Protein 3IFU (pdb70)

Solvent-accessible surface area: 9375 Å² total; per-residue (Å²): 192,122,20,133,42,78,45,41,1,86,2,6,14,17,122,68,73,21,64,0,8,119,54,69,39,18,14,57,122,16,76,130,131,65,39,14,102,89,4,1,30,4,0,29,27,20,92,20,129,136,110,52,183,63,87,8,94,159,48,181,86,74,114,48,12,52,13,6,36,2,0,3,3,2,0,0,50,3,1,0,71,10,5,23,35,131,172,63,23,123,118,20,1,72,154,0,1,38,38,0,10,143,42,14,56,1,20,29,88,10,14,144,78,6,76,6,74,129,92,31,1,60,16,11,42,57,111,33,142,23,92,64,58,1,1,8,0,16,76,108,25,0,20,13,87,85,27,99,49,19,67,25,0,3,1,64,62,127,31,119,44,195,69,56,85,115,126,70,25,17,3,135,41,0,97

Radius of gyration: 15.62 Å; Cα contacts (8 Å, |Δi|>4): 341; chains: 1; bounding box: 35×40×42 Å

Structure (mmCIF, N/CA/C/O backbone):
data_3IFU
#
_entry.id   3IFU
#
_cell.length_a   51.000
_cell.length_b   51.000
_cell.length_c   154.600
_cell.angle_alpha   90.00
_cell.angle_beta   90.00
_cell.angle_gamma   90.00
#
_symmetry.space_group_name_H-M   'P 43 21 2'
#
loop_
_entity.id
_entity.type
_entity.pdbx_description
1 polymer 'Non-structural protein'
2 non-polymer 'ZINC ION'
3 water water
#
loop_
_atom_site.group_PDB
_atom_site.id
_atom_site.type_symbol
_atom_site.label_atom_id
_atom_site.label_alt_id
_atom_site.label_comp_id
_atom_site.label_asym_id
_atom_site.label_entity_id
_atom_site.label_seq_id
_atom_site.pdbx_PDB_ins_code
_atom_site.Cartn_x
_atom_site.Cartn_y
_atom_site.Cartn_z
_atom_site.occupancy
_atom_site.B_iso_or_equiv
_atom_site.auth_seq_id
_atom_site.auth_comp_id
_atom_site.auth_asym_id
_atom_site.auth_atom_id
_atom_site.pdbx_PDB_model_num
ATOM 1 N N . ASP A 1 6 ? -13.333 13.888 9.150 1.00 74.41 6 ASP A N 1
ATOM 2 C CA . ASP A 1 6 ? -14.205 12.743 9.544 1.00 75.37 6 ASP A CA 1
ATOM 3 C C . ASP A 1 6 ? -13.334 11.599 10.061 1.00 74.66 6 ASP A C 1
ATOM 4 O O . ASP A 1 6 ? -12.677 10.891 9.293 1.00 73.98 6 ASP A O 1
ATOM 9 N N . ARG A 1 7 ? -13.347 11.440 11.380 1.00 74.21 7 ARG A N 1
ATOM 10 C CA . ARG A 1 7 ? -12.550 10.439 12.082 1.00 72.74 7 ARG A CA 1
ATOM 11 C C . ARG A 1 7 ? -13.441 9.465 12.852 1.00 70.30 7 ARG A C 1
ATOM 12 O O . ARG A 1 7 ? -14.662 9.497 12.727 1.00 70.13 7 ARG A O 1
ATOM 20 N N . CYS A 1 8 ? -12.819 8.604 13.650 1.00 66.96 8 CYS A N 1
ATOM 21 C CA . CYS A 1 8 ? -13.549 7.637 14.459 1.00 64.63 8 CYS A CA 1
ATOM 22 C C . CYS A 1 8 ? -14.112 8.322 15.699 1.00 64.49 8 CYS A C 1
ATOM 23 O O . CYS A 1 8 ? -13.425 9.121 16.336 1.00 65.00 8 CYS A O 1
ATOM 26 N N . THR A 1 9 ? -15.352 7.996 16.047 1.00 63.89 9 THR A N 1
ATOM 27 C CA . THR A 1 9 ? -15.994 8.594 17.210 1.00 63.38 9 THR A CA 1
ATOM 28 C C . THR A 1 9 ? -16.586 7.540 18.131 1.00 62.98 9 THR A C 1
ATOM 29 O O . THR A 1 9 ? -17.679 7.721 18.663 1.00 63.22 9 THR A O 1
ATOM 33 N N . CYS A 1 10 ? -15.872 6.435 18.303 1.00 61.62 10 CYS A N 1
ATOM 34 C CA . CYS A 1 10 ? -16.324 5.363 19.180 1.00 60.78 10 CYS A CA 1
ATOM 35 C C . CYS A 1 10 ? -15.739 5.606 20.566 1.00 61.09 10 CYS A C 1
ATOM 36 O O . CYS A 1 10 ? -14.890 6.480 20.740 1.00 59.68 10 CYS A O 1
ATOM 39 N N . THR A 1 11 ? -16.200 4.849 21.556 1.00 61.78 11 THR A N 1
ATOM 40 C CA . THR A 1 11 ? -15.659 4.990 22.903 1.00 63.87 11 THR A CA 1
ATOM 41 C C . THR A 1 11 ? -14.167 4.640 22.781 1.00 64.16 11 THR A C 1
ATOM 42 O O . THR A 1 11 ? -13.803 3.687 22.096 1.00 65.83 11 THR A O 1
ATOM 46 N N . PRO A 1 12 ? -13.285 5.403 23.448 1.00 63.75 12 PRO A N 1
ATOM 47 C CA . PRO A 1 12 ? -11.845 5.135 23.364 1.00 62.32 12 PRO A CA 1
ATOM 48 C C . PRO A 1 12 ? -11.382 3.734 23.749 1.00 62.07 12 PRO A C 1
ATOM 49 O O . PRO A 1 12 ? -10.197 3.422 23.610 1.00 62.62 12 PRO A O 1
ATOM 53 N N . ASN A 1 13 ? -12.294 2.890 24.228 1.00 60.18 13 ASN A N 1
ATOM 54 C CA . ASN A 1 13 ? -11.903 1.535 24.603 1.00 59.27 13 ASN A CA 1
ATOM 55 C C . ASN A 1 13 ? -12.091 0.558 23.437 1.00 58.61 13 ASN A C 1
ATOM 56 O O . ASN A 1 13 ? -11.920 -0.655 23.591 1.00 58.28 13 ASN A O 1
ATOM 61 N N . ALA A 1 14 ? -12.444 1.100 22.273 1.00 55.85 14 ALA A N 1
ATOM 62 C CA . ALA A 1 14 ? -12.621 0.300 21.068 1.00 53.96 14 ALA A CA 1
ATOM 63 C C . ALA A 1 14 ? -11.220 0.015 20.523 1.00 54.43 14 ALA A C 1
ATOM 64 O O . ALA A 1 14 ? -10.469 0.946 20.224 1.00 54.01 14 ALA A O 1
ATOM 66 N N . ARG A 1 15 ? -10.870 -1.263 20.393 1.00 53.11 15 ARG A N 1
ATOM 67 C CA . ARG A 1 15 ? -9.543 -1.640 19.903 1.00 52.68 15 ARG A CA 1
ATOM 68 C C . ARG A 1 15 ? -9.101 -1.014 18.576 1.00 51.85 15 ARG A C 1
ATOM 69 O O . ARG A 1 15 ? -9.910 -0.601 17.736 1.00 49.51 15 ARG A O 1
ATOM 77 N N . VAL A 1 16 ? -7.787 -0.976 18.401 1.00 49.35 16 VAL A N 1
ATOM 78 C CA . VAL A 1 16 ? -7.170 -0.377 17.237 1.00 47.50 16 VAL A CA 1
ATOM 79 C C . VAL A 1 16 ? -6.252 -1.324 16.460 1.00 46.62 16 VAL A C 1
ATOM 80 O O . VAL A 1 16 ? -5.733 -2.295 17.010 1.00 47.02 16 VAL A O 1
ATOM 84 N N . PHE A 1 17 ? -6.068 -1.037 15.175 1.00 45.89 17 PHE A N 1
ATOM 85 C CA . PHE A 1 17 ? -5.172 -1.818 14.325 1.00 45.62 17 PHE A CA 1
ATOM 86 C C . PHE A 1 17 ? -4.409 -0.838 13.445 1.00 46.38 17 PHE A C 1
ATOM 87 O O . PHE A 1 17 ? -4.814 0.310 13.305 1.00 47.73 17 PHE A O 1
ATOM 95 N N . VAL A 1 18 ? -3.292 -1.274 12.878 1.00 47.26 18 VAL A N 1
ATOM 96 C CA . VAL A 1 18 ? -2.492 -0.402 12.028 1.00 47.43 18 VAL A CA 1
ATOM 97 C C . VAL A 1 18 ? -2.367 -0.942 10.602 1.00 48.96 18 VAL A C 1
ATOM 98 O O . VAL A 1 18 ? -1.970 -2.090 10.392 1.00 51.56 18 VAL A O 1
ATOM 102 N N . ALA A 1 19 ? -2.736 -0.108 9.630 1.00 49.77 19 ALA A N 1
ATOM 103 C CA . ALA A 1 19 ? -2.669 -0.450 8.205 1.00 50.07 19 ALA A CA 1
ATOM 104 C C . ALA A 1 19 ? -1.822 0.644 7.569 1.00 51.92 19 ALA A C 1
ATOM 105 O O . ALA A 1 19 ? -2.105 1.835 7.726 1.00 50.99 19 ALA A O 1
ATOM 107 N N . GLU A 1 20 ? -0.782 0.235 6.850 1.00 54.16 20 GLU A N 1
ATOM 108 C CA . GLU A 1 20 ? 0.149 1.181 6.257 1.00 55.18 20 GLU A CA 1
ATOM 109 C C . GLU A 1 20 ? 0.506 2.184 7.359 1.00 54.73 20 GLU A C 1
ATOM 110 O O . GLU A 1 20 ? 0.946 1.782 8.435 1.00 54.95 20 GLU A O 1
ATOM 116 N N . GLY A 1 21 ? 0.319 3.472 7.133 1.00 53.19 21 GLY A N 1
ATOM 117 C CA . GLY A 1 21 ? 0.664 4.408 8.190 1.00 54.38 21 GLY A CA 1
ATOM 118 C C . GLY A 1 21 ? -0.388 4.549 9.281 1.00 54.05 21 GLY A C 1
ATOM 119 O O . GLY A 1 21 ? -0.074 4.478 10.468 1.00 53.80 21 GLY A O 1
ATOM 120 N N . GLN A 1 22 ? -1.637 4.733 8.850 1.00 54.71 22 GLN A N 1
ATOM 121 C CA . GLN A 1 22 ? -2.804 4.928 9.710 1.00 54.20 22 GLN A CA 1
ATOM 122 C C . GLN A 1 22 ? -3.166 3.932 10.802 1.00 53.06 22 GLN A C 1
ATOM 123 O O . GLN A 1 22 ? -3.036 2.718 10.662 1.00 52.23 22 GLN A O 1
ATOM 129 N N . VAL A 1 23 ? -3.669 4.506 11.885 1.00 51.11 23 VAL A N 1
ATOM 130 C CA . VAL A 1 23 ? -4.154 3.783 13.038 1.00 48.38 23 VAL A CA 1
ATOM 131 C C . VAL A 1 23 ? -5.654 3.808 12.758 1.00 47.65 23 VAL A C 1
ATOM 132 O O . VAL A 1 23 ? -6.226 4.873 12.521 1.00 47.44 23 VAL A O 1
ATOM 136 N N . TYR A 1 24 ? -6.285 2.641 12.735 1.00 47.57 24 TYR A N 1
ATOM 137 C CA . TYR A 1 24 ? -7.720 2.566 12.464 1.00 46.13 24 TYR A CA 1
ATOM 138 C C . TYR A 1 24 ? -8.452 1.916 13.623 1.00 45.47 24 TYR A C 1
ATOM 139 O O . TYR A 1 24 ? -7.864 1.170 14.398 1.00 45.70 24 TYR A O 1
ATOM 148 N N . CYS A 1 25 ? -9.745 2.195 13.722 1.00 45.70 25 CYS A N 1
ATOM 149 C CA . CYS A 1 25 ? -10.571 1.628 14.769 1.00 46.12 25 CYS A CA 1
ATOM 150 C C . CYS A 1 25 ? -11.087 0.265 14.332 1.00 47.66 25 CYS A C 1
ATOM 151 O O . CYS A 1 25 ? -11.531 0.091 13.199 1.00 48.42 25 CYS A O 1
ATOM 154 N N . THR A 1 26 ? -11.024 -0.700 15.240 1.00 48.44 26 THR A N 1
ATOM 155 C CA . THR A 1 26 ? -11.485 -2.052 14.972 1.00 49.96 26 THR A CA 1
ATOM 156 C C . THR A 1 26 ? -13.001 -2.118 14.781 1.00 51.34 26 THR A C 1
ATOM 157 O O . THR A 1 26 ? -13.512 -2.978 14.068 1.00 52.41 26 THR A O 1
ATOM 161 N N . ARG A 1 27 ? -13.715 -1.192 15.410 1.00 53.59 27 ARG A N 1
ATOM 162 C CA . ARG A 1 27 ? -15.175 -1.149 15.339 1.00 53.97 27 ARG A CA 1
ATOM 163 C C . ARG A 1 27 ? -15.814 -0.554 14.084 1.00 53.00 27 ARG A C 1
ATOM 164 O O . ARG A 1 27 ? -16.675 -1.187 13.474 1.00 51.95 27 ARG A O 1
ATOM 172 N N . CYS A 1 28 ? -15.411 0.662 13.715 1.00 52.41 28 CYS A N 1
ATOM 173 C CA . CYS A 1 28 ? -15.987 1.354 12.559 1.00 51.08 28 CYS A CA 1
ATOM 174 C C . CYS A 1 28 ? -15.073 1.478 11.345 1.00 50.61 28 CYS A C 1
ATOM 175 O O . CYS A 1 28 ? -15.480 2.034 10.325 1.00 49.16 28 CYS A O 1
ATOM 178 N N . LEU A 1 29 ? -13.841 0.986 11.462 1.00 48.65 29 LEU A N 1
ATOM 179 C CA . LEU A 1 29 ? -12.882 1.026 10.359 1.00 46.99 29 LEU A CA 1
ATOM 180 C C . LEU A 1 29 ? -12.519 2.442 9.904 1.00 48.07 29 LEU A C 1
ATOM 181 O O . LEU A 1 29 ? -12.046 2.641 8.784 1.00 48.23 29 LEU A O 1
ATOM 186 N N . SER A 1 30 ? -12.740 3.426 10.771 1.00 49.04 30 SER A N 1
ATOM 187 C CA . SER A 1 30 ? -12.412 4.807 10.444 1.00 50.07 30 SER A CA 1
ATOM 188 C C . SER A 1 30 ? -11.105 5.171 11.123 1.00 51.12 30 SER A C 1
ATOM 189 O O . SER A 1 30 ? -10.782 4.623 12.179 1.00 51.53 30 SER A O 1
ATOM 192 N N . ALA A 1 31 ? -10.355 6.089 10.518 1.00 51.31 31 ALA A N 1
ATOM 193 C CA . ALA A 1 31 ? -9.077 6.532 11.075 1.00 51.76 31 ALA A CA 1
ATOM 194 C C . ALA A 1 31 ? -9.232 6.993 12.522 1.00 52.33 31 ALA A C 1
ATOM 195 O O . ALA A 1 31 ? -10.216 7.637 12.873 1.00 52.14 31 ALA A O 1
ATOM 197 N N . ARG A 1 32 ? -8.255 6.663 13.357 1.00 53.30 32 ARG A N 1
ATOM 198 C CA . ARG A 1 32 ? -8.290 7.044 14.764 1.00 55.03 32 ARG A CA 1
ATOM 199 C C . ARG A 1 32 ? -7.351 8.188 15.111 1.00 55.73 32 ARG A C 1
ATOM 200 O O . ARG A 1 32 ? -6.152 8.128 14.841 1.00 54.02 32 ARG A O 1
ATOM 208 N N . SER A 1 33 ? -7.905 9.228 15.722 1.00 57.96 33 SER A N 1
ATOM 209 C CA . SER A 1 33 ? -7.116 10.382 16.128 1.00 60.91 33 SER A CA 1
ATOM 210 C C . SER A 1 33 ? -6.356 10.091 17.415 1.00 62.29 33 SER A C 1
ATOM 211 O O . SER A 1 33 ? -6.544 9.052 18.045 1.00 62.20 33 SER A O 1
ATOM 214 N N . LEU A 1 34 ? -5.486 11.018 17.795 1.00 64.86 34 LEU A N 1
ATOM 215 C CA . LEU A 1 34 ? -4.712 10.876 19.015 1.00 66.61 34 LEU A CA 1
ATOM 216 C C . LEU A 1 34 ? -5.633 11.061 20.202 1.00 68.03 34 LEU A C 1
ATOM 217 O O . LEU A 1 34 ? -6.529 11.902 20.176 1.00 68.06 34 LEU A O 1
ATOM 222 N N . LEU A 1 35 ? -5.412 10.268 21.240 1.00 70.86 35 LEU A N 1
ATOM 223 C CA . LEU A 1 35 ? -6.215 10.361 22.446 1.00 73.71 35 LEU A CA 1
ATOM 224 C C . LEU A 1 35 ? -5.801 11.631 23.207 1.00 76.23 35 LEU A C 1
ATOM 225 O O . LEU A 1 35 ? -4.618 11.979 23.246 1.00 76.33 35 LEU A O 1
ATOM 230 N N . PRO A 1 36 ? -6.776 12.341 23.809 1.00 78.03 36 PRO A N 1
ATOM 231 C CA . PRO A 1 36 ? -6.623 13.582 24.582 1.00 79.58 36 PRO A CA 1
ATOM 232 C C . PRO A 1 36 ? -5.504 13.697 25.626 1.00 81.49 36 PRO A C 1
ATOM 233 O O . PRO A 1 36 ? -5.403 14.725 26.295 1.00 82.40 36 PRO A O 1
ATOM 237 N N . LEU A 1 37 ? -4.667 12.670 25.771 1.00 83.19 37 LEU A N 1
ATOM 238 C CA . LEU A 1 37 ? -3.577 12.701 26.755 1.00 84.42 37 LEU A CA 1
ATOM 239 C C . LEU A 1 37 ? -4.129 12.582 28.174 1.00 84.90 37 LEU A C 1
ATOM 240 O O . LEU A 1 37 ? -3.430 12.152 29.092 1.00 84.45 37 LEU A O 1
ATOM 245 N N . ASN A 1 38 ? -5.387 12.975 28.342 1.00 85.29 38 ASN A N 1
ATOM 246 C CA . ASN A 1 38 ? -6.057 12.897 29.631 1.00 85.90 38 ASN A CA 1
ATOM 247 C C . ASN A 1 38 ? -6.603 11.488 29.737 1.00 85.27 38 ASN A C 1
ATOM 248 O O . ASN A 1 38 ? -6.800 10.952 30.829 1.00 85.61 38 ASN A O 1
ATOM 253 N N . LEU A 1 39 ? -6.848 10.900 28.572 1.00 83.99 39 LEU A N 1
ATOM 254 C CA . LEU A 1 39 ? -7.368 9.548 28.471 1.00 81.63 39 LEU A CA 1
ATOM 255 C C . LEU A 1 39 ? -6.217 8.593 28.167 1.00 80.32 39 LEU A C 1
ATOM 256 O O . LEU A 1 39 ? -6.267 7.415 28.521 1.00 80.59 39 LEU A O 1
ATOM 261 N N . GLN A 1 40 ? -5.180 9.114 27.516 1.00 78.33 40 GLN A N 1
ATOM 262 C CA . GLN A 1 40 ? -4.011 8.319 27.166 1.00 76.26 40 GLN A CA 1
ATOM 263 C C . GLN A 1 40 ? -3.595 7.428 28.326 1.00 75.49 40 GLN A C 1
ATOM 264 O O . GLN A 1 40 ? -3.662 7.833 29.485 1.00 75.99 40 GLN A O 1
ATOM 270 N N . VAL A 1 41 ? -3.175 6.209 28.000 1.00 74.80 41 VAL A N 1
ATOM 271 C CA . VAL A 1 41 ? -2.741 5.234 28.994 1.00 73.79 41 VAL A CA 1
ATOM 272 C C . VAL A 1 41 ? -1.235 5.031 28.853 1.00 74.28 41 VAL A C 1
ATOM 273 O O . VAL A 1 41 ? -0.778 4.138 28.142 1.00 75.37 41 VAL A O 1
ATOM 277 N N . PRO A 1 42 ? -0.444 5.867 29.541 1.00 74.81 42 PRO A N 1
ATOM 278 C CA . PRO A 1 42 ? 1.021 5.821 29.517 1.00 74.37 42 PRO A CA 1
ATOM 279 C C . PRO A 1 42 ? 1.629 4.427 29.548 1.00 74.55 42 PRO A C 1
ATOM 280 O O . PRO A 1 42 ? 2.657 4.182 28.917 1.00 74.65 42 PRO A O 1
ATOM 284 N N . GLU A 1 43 ? 0.993 3.513 30.272 1.00 74.49 43 GLU A N 1
ATOM 285 C CA . GLU A 1 43 ? 1.508 2.153 30.391 1.00 75.34 43 GLU A CA 1
ATOM 286 C C . GLU A 1 43 ? 1.428 1.348 29.092 1.00 75.00 43 GLU A C 1
ATOM 287 O O . GLU A 1 43 ? 1.992 0.254 29.003 1.00 74.64 43 GLU A O 1
ATOM 293 N N . LEU A 1 44 ? 0.736 1.885 28.087 1.00 73.80 44 LEU A N 1
ATOM 294 C CA . LEU A 1 44 ? 0.586 1.194 26.804 1.00 71.84 44 LEU A CA 1
ATOM 295 C C . LEU A 1 44 ? 1.329 1.844 25.636 1.00 71.06 44 LEU A C 1
ATOM 296 O O . LEU A 1 44 ? 0.803 1.897 24.526 1.00 71.09 44 LEU A O 1
ATOM 301 N N . GLY A 1 45 ? 2.544 2.327 25.889 1.00 70.02 45 GLY A N 1
ATOM 302 C CA . GLY A 1 45 ? 3.348 2.961 24.853 1.00 67.99 45 GLY A CA 1
ATOM 303 C C . GLY A 1 45 ? 2.586 3.680 23.754 1.00 66.50 45 GLY A C 1
ATOM 304 O O . GLY A 1 45 ? 1.722 4.522 24.020 1.00 67.75 45 GLY A O 1
ATOM 305 N N . VAL A 1 46 ? 2.917 3.346 22.510 1.00 65.25 46 VAL A N 1
ATOM 306 C CA . VAL A 1 46 ? 2.275 3.941 21.337 1.00 63.06 46 VAL A CA 1
ATOM 307 C C . VAL A 1 46 ? 0.776 3.646 21.284 1.00 61.65 46 VAL A C 1
ATOM 308 O O . VAL A 1 46 ? -0.020 4.500 20.885 1.00 61.05 46 VAL A O 1
ATOM 312 N N . LEU A 1 47 ? 0.399 2.431 21.679 1.00 59.60 47 LEU A N 1
ATOM 313 C CA . LEU A 1 47 ? -1.002 2.016 21.684 1.00 58.13 47 LEU A CA 1
ATOM 314 C C . LEU A 1 47 ? -1.844 2.905 22.602 1.00 57.67 47 LEU A C 1
ATOM 315 O O . LEU A 1 47 ? -2.968 3.286 22.263 1.00 54.42 47 LEU A O 1
ATOM 320 N N . GLY A 1 48 ? -1.284 3.234 23.763 1.00 58.08 48 GLY A N 1
ATOM 321 C CA . GLY A 1 48 ? -1.979 4.078 24.718 1.00 58.26 48 GLY A CA 1
ATOM 322 C C . GLY A 1 48 ? -2.264 5.466 24.178 1.00 58.62 48 GLY A C 1
ATOM 323 O O . GLY A 1 48 ? -3.060 6.207 24.749 1.00 56.81 48 GLY A O 1
ATOM 324 N N . LEU A 1 49 ? -1.611 5.822 23.078 1.00 59.15 49 LEU A N 1
ATOM 325 C CA . LEU A 1 49 ? -1.823 7.129 22.469 1.00 61.05 49 LEU A CA 1
ATOM 326 C C . LEU A 1 49 ? -3.144 7.137 21.686 1.00 61.62 49 LEU A C 1
ATOM 327 O O . LEU A 1 49 ? -3.598 8.184 21.224 1.00 62.98 49 LEU A O 1
ATOM 332 N N . PHE A 1 50 ? -3.761 5.967 21.544 1.00 60.78 50 PHE A N 1
ATOM 333 C CA . PHE A 1 50 ? -5.019 5.866 20.814 1.00 60.32 50 PHE A CA 1
ATOM 334 C C . PHE A 1 50 ? -6.046 4.975 21.508 1.00 61.02 50 PHE A C 1
ATOM 335 O O . PHE A 1 50 ? -7.252 5.218 21.423 1.00 62.30 50 PHE A O 1
ATOM 343 N N . TYR A 1 51 ? -5.557 3.942 22.186 1.00 60.81 51 TYR A N 1
ATOM 344 C CA . TYR A 1 51 ? -6.410 2.972 22.857 1.00 60.18 51 TYR A CA 1
ATOM 345 C C . TYR A 1 51 ? -6.367 3.016 24.382 1.00 62.86 51 TYR A C 1
ATOM 346 O O . TYR A 1 51 ? -5.309 2.895 24.992 1.00 62.53 51 TYR A O 1
ATOM 355 N N . ARG A 1 52 ? -7.542 3.163 24.984 1.00 65.24 52 ARG A N 1
ATOM 356 C CA . ARG A 1 52 ? -7.691 3.211 26.433 1.00 67.25 52 ARG A CA 1
ATOM 357 C C . ARG A 1 52 ? -8.631 2.071 26.809 1.00 68.03 52 ARG A C 1
ATOM 358 O O . ARG A 1 52 ? -9.849 2.200 26.680 1.00 67.95 52 ARG A O 1
ATOM 366 N N . PRO A 1 53 ? -8.084 0.940 27.282 1.00 68.80 53 PRO A N 1
ATOM 367 C CA . PRO A 1 53 ? -8.922 -0.202 27.659 1.00 70.16 53 PRO A CA 1
ATOM 368 C C . PRO A 1 53 ? -9.972 0.125 28.720 1.00 71.96 53 PRO A C 1
ATOM 369 O O . PRO A 1 53 ? -10.023 1.237 29.245 1.00 72.34 53 PRO A O 1
ATOM 373 N N . GLU A 1 54 ? -10.808 -0.857 29.030 1.00 74.16 54 GLU A N 1
ATOM 374 C CA . GLU A 1 54 ? -11.871 -0.692 30.013 1.00 76.04 54 GLU A CA 1
ATOM 375 C C . GLU A 1 54 ? -11.440 -0.961 31.445 1.00 76.28 54 GLU A C 1
ATOM 376 O O . GLU A 1 54 ? -11.931 -0.325 32.379 1.00 75.66 54 GLU A O 1
ATOM 382 N N . GLU A 1 55 ? -10.522 -1.906 31.609 1.00 76.47 55 GLU A N 1
ATOM 383 C CA . GLU A 1 55 ? -10.055 -2.290 32.928 1.00 77.13 55 GLU A CA 1
ATOM 384 C C . GLU A 1 55 ? -8.533 -2.496 32.947 1.00 78.90 55 GLU A C 1
ATOM 385 O O . GLU A 1 55 ? -7.809 -1.747 32.296 1.00 79.88 55 GLU A O 1
ATOM 391 N N . PRO A 1 56 ? -8.021 -3.494 33.700 1.00 80.80 56 PRO A N 1
ATOM 392 C CA . PRO A 1 56 ? -6.564 -3.661 33.689 1.00 81.00 56 PRO A CA 1
ATOM 393 C C . PRO A 1 56 ? -5.974 -3.801 32.295 1.00 80.44 56 PRO A C 1
ATOM 394 O O . PRO A 1 56 ? -6.639 -3.564 31.288 1.00 80.43 56 PRO A O 1
ATOM 398 N N . LEU A 1 57 ? -4.715 -4.211 32.257 1.00 79.65 57 LEU A N 1
ATOM 399 C CA . LEU A 1 57 ? -4.005 -4.385 31.009 1.00 79.34 57 LEU A CA 1
ATOM 400 C C . LEU A 1 57 ? -3.754 -5.856 30.707 1.00 79.31 57 LEU A C 1
ATOM 401 O O . LEU A 1 57 ? -4.107 -6.336 29.635 1.00 80.20 57 LEU A O 1
ATOM 406 N N . ARG A 1 58 ? -3.149 -6.545 31.674 1.00 78.02 58 ARG A N 1
ATOM 407 C CA . ARG A 1 58 ? -2.775 -7.962 31.612 1.00 77.64 58 ARG A CA 1
ATOM 408 C C . ARG A 1 58 ? -1.393 -8.105 30.967 1.00 77.14 58 ARG A C 1
ATOM 409 O O . ARG A 1 58 ? -0.782 -9.172 30.999 1.00 78.02 58 ARG A O 1
ATOM 417 N N . TRP A 1 59 ? -0.913 -7.004 30.393 1.00 75.03 59 TRP A N 1
ATOM 418 C CA . TRP A 1 59 ? 0.418 -6.902 29.790 1.00 73.21 59 TRP A CA 1
ATOM 419 C C . TRP A 1 59 ? 0.672 -5.432 29.486 1.00 73.99 59 TRP A C 1
ATOM 420 O O . TRP A 1 59 ? -0.274 -4.658 29.322 1.00 72.22 59 TRP A O 1
ATOM 431 N N . THR A 1 60 ? 1.941 -5.036 29.430 1.00 75.41 60 THR A N 1
ATOM 432 C CA . THR A 1 60 ? 2.268 -3.635 29.181 1.00 77.84 60 THR A CA 1
ATOM 433 C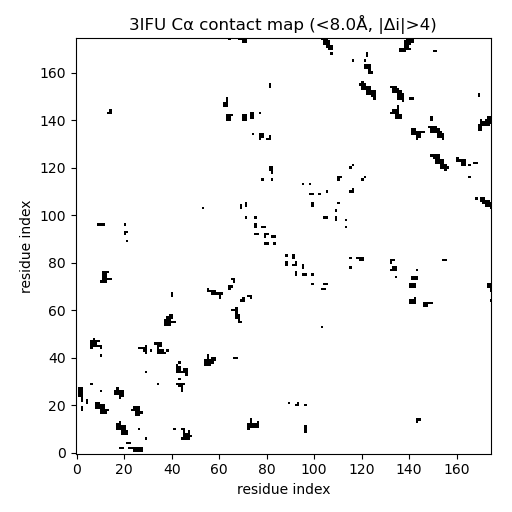 C . THR A 1 60 ? 3.081 -3.389 27.909 1.00 79.85 60 THR A C 1
ATOM 434 O O . THR A 1 60 ? 3.629 -4.319 27.315 1.00 80.01 60 THR A O 1
ATOM 438 N N . LEU A 1 61 ? 3.153 -2.123 27.504 1.00 82.34 61 LEU A N 1
ATOM 439 C CA . LEU A 1 61 ? 3.881 -1.734 26.302 1.00 84.57 61 LEU A CA 1
ATOM 440 C C . LEU A 1 61 ? 4.879 -0.597 26.543 1.00 85.74 61 LEU A C 1
ATOM 441 O O . LEU A 1 61 ? 4.492 0.526 26.874 1.00 85.41 61 LEU A O 1
ATOM 446 N N . PRO A 1 62 ? 6.183 -0.882 26.387 1.00 86.47 62 PRO A N 1
ATOM 447 C CA . PRO A 1 62 ? 7.237 0.121 26.581 1.00 86.94 62 PRO A CA 1
ATOM 448 C C . PRO A 1 62 ? 7.251 1.159 25.450 1.00 87.69 62 PRO A C 1
ATOM 449 O O . PRO A 1 62 ? 7.348 0.797 24.278 1.00 87.41 62 PRO A O 1
ATOM 453 N N . ARG A 1 63 ? 7.147 2.439 25.806 1.00 88.65 63 ARG A N 1
ATOM 454 C CA . ARG A 1 63 ? 7.165 3.537 24.833 1.00 89.87 63 ARG A CA 1
ATOM 455 C C . ARG A 1 63 ? 8.500 3.499 24.090 1.00 90.26 63 ARG A C 1
ATOM 456 O O . ARG A 1 63 ? 9.551 3.300 24.706 1.00 89.74 63 ARG A O 1
ATOM 464 N N . ALA A 1 64 ? 8.466 3.683 22.772 1.00 90.49 64 ALA A N 1
ATOM 465 C CA . ALA A 1 64 ? 9.701 3.648 21.993 1.00 90.22 64 ALA A CA 1
ATOM 466 C C . ALA A 1 64 ? 9.601 4.186 20.566 1.00 89.93 64 ALA A C 1
ATOM 467 O O . ALA A 1 64 ? 8.593 4.774 20.169 1.00 90.01 64 ALA A O 1
ATOM 469 N N . PHE A 1 65 ? 10.675 3.978 19.809 1.00 89.89 65 PHE A N 1
ATOM 470 C CA . PHE A 1 65 ? 10.769 4.418 18.421 1.00 89.47 65 PHE A CA 1
ATOM 471 C C . PHE A 1 65 ? 10.610 3.217 17.496 1.00 87.77 65 PHE A C 1
ATOM 472 O O . PHE A 1 65 ? 11.076 2.120 17.808 1.00 87.39 65 PHE A O 1
ATOM 480 N N . PRO A 1 66 ? 9.943 3.406 16.346 1.00 86.42 66 PRO A N 1
ATOM 481 C CA . PRO A 1 66 ? 9.767 2.287 15.415 1.00 85.01 66 PRO A CA 1
ATOM 482 C C . PRO A 1 66 ? 11.093 1.896 14.753 1.00 83.22 66 PRO A C 1
ATOM 483 O O . PRO A 1 66 ? 11.804 2.750 14.216 1.00 83.57 66 PRO A O 1
ATOM 487 N N . THR A 1 67 ? 11.435 0.612 14.807 1.00 80.39 67 THR A N 1
ATOM 488 C CA . THR A 1 67 ? 12.662 0.124 14.182 1.00 77.13 67 THR A CA 1
ATOM 489 C C . THR A 1 67 ? 12.359 -0.181 12.713 1.00 75.28 67 THR A C 1
ATOM 490 O O . THR A 1 67 ? 11.197 -0.348 12.336 1.00 75.43 67 THR A O 1
ATOM 494 N N . VAL A 1 68 ? 13.390 -0.243 11.877 1.00 71.11 68 VAL A N 1
ATOM 495 C CA . VAL A 1 68 ? 13.170 -0.526 10.466 1.00 67.26 68 VAL A CA 1
ATOM 496 C C . VAL A 1 68 ? 12.378 -1.812 10.275 1.00 65.03 68 VAL A C 1
ATOM 497 O O . VAL A 1 68 ? 11.870 -2.074 9.182 1.00 64.16 68 VAL A O 1
ATOM 501 N N . GLU A 1 69 ? 12.264 -2.607 11.339 1.00 62.18 69 GLU A N 1
ATOM 502 C CA . GLU A 1 69 ? 11.531 -3.864 11.257 1.00 60.24 69 GLU A CA 1
ATOM 503 C C . GLU A 1 69 ? 10.382 -4.049 12.254 1.00 58.62 69 GLU A C 1
ATOM 504 O O . GLU A 1 69 ? 9.520 -4.902 12.046 1.00 57.63 69 GLU A O 1
ATOM 510 N N . CYS A 1 70 ? 10.354 -3.263 13.328 1.00 55.87 70 CYS A N 1
ATOM 511 C CA . CYS A 1 70 ? 9.278 -3.399 14.306 1.00 53.26 70 CYS A CA 1
ATOM 512 C C . CYS A 1 70 ? 8.449 -2.127 14.431 1.00 52.35 70 CYS A C 1
ATOM 513 O O . CYS A 1 70 ? 8.87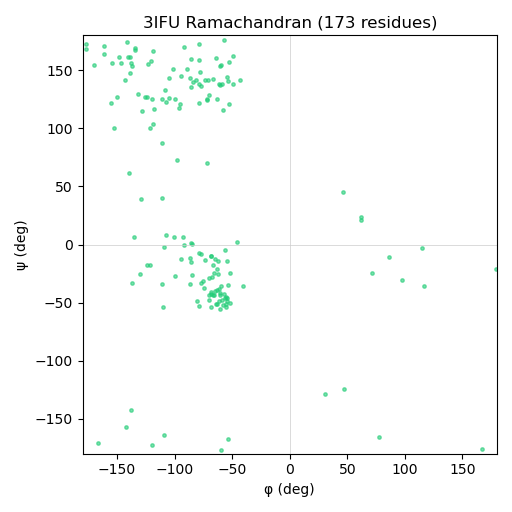8 -1.153 15.049 1.00 53.63 70 CYS A O 1
ATOM 516 N N . SER A 1 71 ? 7.255 -2.137 13.849 1.00 50.60 71 SER A N 1
ATOM 517 C CA . SER A 1 71 ? 6.382 -0.971 13.912 1.00 49.60 71 SER A CA 1
ATOM 518 C C . SER A 1 71 ? 4.905 -1.355 13.881 1.00 49.12 71 SER A C 1
ATOM 519 O O . SER A 1 71 ? 4.463 -2.073 12.990 1.00 49.98 71 SER A O 1
ATOM 522 N N . PRO A 1 72 ? 4.118 -0.879 14.858 1.00 50.25 72 PRO A N 1
ATOM 523 C CA . PRO A 1 72 ? 4.451 -0.015 16.003 1.00 50.86 72 PRO A CA 1
ATOM 524 C C . PRO A 1 72 ? 5.516 -0.638 16.904 1.00 52.29 72 PRO A C 1
ATOM 525 O O . PRO A 1 72 ? 5.466 -1.834 17.185 1.00 51.90 72 PRO A O 1
ATOM 529 N N . ALA A 1 73 ? 6.474 0.165 17.360 1.00 53.67 73 ALA A N 1
ATOM 530 C CA . ALA A 1 73 ? 7.536 -0.352 18.225 1.00 54.26 73 ALA A CA 1
ATOM 531 C C . ALA A 1 73 ? 6.982 -1.105 19.443 1.00 54.64 73 ALA A C 1
ATOM 532 O O . ALA A 1 73 ? 6.232 -0.541 20.247 1.00 54.33 73 ALA A O 1
ATOM 534 N N . GLY A 1 74 ? 7.345 -2.378 19.570 1.00 53.37 74 GLY A N 1
ATOM 535 C CA . GLY A 1 74 ? 6.886 -3.166 20.703 1.00 53.59 74 GLY A CA 1
ATOM 536 C C . GLY A 1 74 ? 5.672 -4.056 20.482 1.00 54.00 74 GLY A C 1
ATOM 537 O O . GLY A 1 74 ? 5.537 -5.102 21.116 1.00 55.29 74 GLY A O 1
ATOM 538 N N . ALA A 1 75 ? 4.775 -3.642 19.596 1.00 52.30 75 ALA A N 1
ATOM 539 C CA . ALA A 1 75 ? 3.582 -4.429 19.311 1.00 50.13 75 ALA A CA 1
ATOM 540 C C . ALA A 1 75 ? 3.299 -4.388 17.816 1.00 47.91 75 ALA A C 1
ATOM 541 O O . ALA A 1 75 ? 2.248 -3.911 17.385 1.00 47.09 75 ALA A O 1
ATOM 543 N N . CYS A 1 76 ? 4.243 -4.891 17.028 1.00 44.47 76 CYS A N 1
ATOM 544 C CA . CYS A 1 76 ? 4.089 -4.879 15.587 1.00 43.48 76 CYS A CA 1
ATOM 545 C C . CYS A 1 76 ? 2.920 -5.750 15.112 1.00 44.21 76 CYS A C 1
ATOM 546 O O . CYS A 1 76 ? 2.506 -5.657 13.956 1.00 43.36 76 CYS A O 1
ATOM 549 N N . TRP A 1 77 ? 2.385 -6.584 16.005 1.00 42.27 77 TRP A N 1
ATOM 550 C CA . TRP A 1 77 ? 1.251 -7.438 15.660 1.00 42.65 77 TRP A CA 1
ATOM 551 C C . TRP A 1 77 ? 0.005 -6.601 15.395 1.00 41.73 77 TRP A C 1
ATOM 552 O O . TRP A 1 77 ? -0.951 -7.081 14.792 1.00 43.33 77 TRP A O 1
ATOM 563 N N . LEU A 1 78 ? 0.015 -5.351 15.850 1.00 42.10 78 LEU A N 1
ATOM 564 C CA . LEU A 1 78 ? -1.116 -4.451 15.635 1.00 42.06 78 LEU A CA 1
ATOM 565 C C . LEU A 1 78 ? -1.268 -4.228 14.138 1.00 43.95 78 LEU A C 1
ATOM 566 O O . LEU A 1 78 ? -2.339 -3.849 13.643 1.00 45.40 78 LEU A O 1
ATOM 571 N N . SER A 1 79 ? -0.173 -4.477 13.430 1.00 43.07 79 SER A N 1
ATOM 572 C CA . SER A 1 79 ? -0.108 -4.328 11.988 1.00 41.54 79 SER A CA 1
ATOM 573 C C . SER A 1 79 ? -0.596 -5.581 11.244 1.00 40.52 79 SER A C 1
ATOM 574 O O . SER A 1 79 ? -0.876 -5.526 10.053 1.00 40.66 79 SER A O 1
ATOM 577 N N . ALA A 1 80 ? -0.711 -6.709 11.944 1.00 39.18 80 ALA A N 1
ATOM 578 C CA . ALA A 1 80 ? -1.157 -7.948 11.313 1.00 37.19 80 ALA A CA 1
ATOM 579 C C . ALA A 1 80 ? -2.659 -8.204 11.450 1.00 37.52 80 ALA A C 1
ATOM 580 O O . ALA A 1 80 ? -3.212 -9.072 10.761 1.00 35.28 80 ALA A O 1
ATOM 582 N N . ILE A 1 81 ? -3.320 -7.438 12.316 1.00 36.12 81 ILE A N 1
ATOM 583 C CA . ILE A 1 81 ? -4.753 -7.604 12.542 1.00 36.99 81 ILE A CA 1
ATOM 584 C C . ILE A 1 81 ? -5.630 -7.505 11.281 1.00 37.61 81 ILE A C 1
ATOM 585 O O . ILE A 1 81 ? -6.414 -8.417 10.993 1.00 36.85 81 ILE A O 1
ATOM 590 N N . PHE A 1 82 ? -5.493 -6.419 10.526 1.00 36.62 82 PHE A N 1
ATOM 591 C CA . PHE A 1 82 ? -6.283 -6.245 9.315 1.00 36.94 82 PHE A CA 1
ATOM 592 C C . PHE A 1 82 ? -6.013 -7.294 8.223 1.00 36.52 82 PHE A C 1
ATOM 593 O O . PHE A 1 82 ? -6.952 -7.894 7.700 1.00 40.16 82 PHE A O 1
ATOM 601 N N . PRO A 1 83 ? -4.738 -7.518 7.845 1.00 36.07 83 PRO A N 1
ATOM 602 C CA . PRO A 1 83 ? -4.450 -8.515 6.805 1.00 34.80 83 PRO A CA 1
ATOM 603 C C . PRO A 1 83 ? -4.980 -9.917 7.122 1.00 35.35 83 PRO A C 1
ATOM 604 O O . PRO A 1 83 ? -5.525 -10.595 6.247 1.00 34.88 83 PRO A O 1
ATOM 608 N N . ILE A 1 84 ? -4.811 -10.356 8.367 1.00 37.11 84 ILE A N 1
ATOM 609 C CA . ILE A 1 84 ? -5.297 -11.679 8.762 1.00 38.64 84 ILE A CA 1
ATOM 610 C C . ILE A 1 84 ? -6.823 -11.728 8.681 1.00 38.85 84 ILE A C 1
ATOM 611 O O . ILE A 1 84 ? -7.395 -12.720 8.244 1.00 39.48 84 ILE A O 1
ATOM 616 N N . ALA A 1 85 ? -7.479 -10.654 9.093 1.00 38.69 85 ALA A N 1
ATOM 617 C CA . ALA A 1 85 ? -8.929 -10.614 9.034 1.00 40.34 85 ALA A CA 1
ATOM 618 C C . ALA A 1 85 ? -9.438 -10.567 7.590 1.00 40.65 85 ALA A C 1
ATOM 619 O O . ALA A 1 85 ? -10.394 -11.263 7.251 1.00 40.75 85 ALA A O 1
ATOM 621 N N . ARG A 1 86 ? -8.810 -9.763 6.734 1.00 39.74 86 ARG A N 1
ATOM 622 C CA . ARG A 1 86 ? -9.276 -9.679 5.353 1.00 42.45 86 ARG A CA 1
ATOM 623 C C . ARG A 1 86 ? -9.102 -10.960 4.560 1.00 42.17 86 ARG A C 1
ATOM 624 O O . ARG A 1 86 ? -9.993 -11.351 3.811 1.00 42.96 86 ARG A O 1
ATOM 632 N N . MET A 1 87 ? -7.947 -11.599 4.708 1.00 41.99 87 MET A N 1
ATOM 633 C CA . MET A 1 87 ? -7.655 -12.833 3.990 1.00 41.64 87 MET A CA 1
ATOM 634 C C . MET A 1 87 ? -8.419 -14.011 4.565 1.00 42.25 87 MET A C 1
ATOM 635 O O . MET A 1 87 ? -8.512 -15.064 3.948 1.00 43.08 87 MET A O 1
ATOM 640 N N . THR A 1 88 ? -8.990 -13.815 5.743 1.00 45.20 88 THR A N 1
ATOM 641 C CA . THR A 1 88 ? -9.705 -14.874 6.439 1.00 47.19 88 THR A CA 1
ATOM 642 C C . THR A 1 88 ? -11.241 -14.725 6.464 1.00 48.31 88 THR A C 1
ATOM 643 O O . THR A 1 88 ? -11.942 -15.497 7.118 1.00 47.59 88 THR A O 1
ATOM 647 N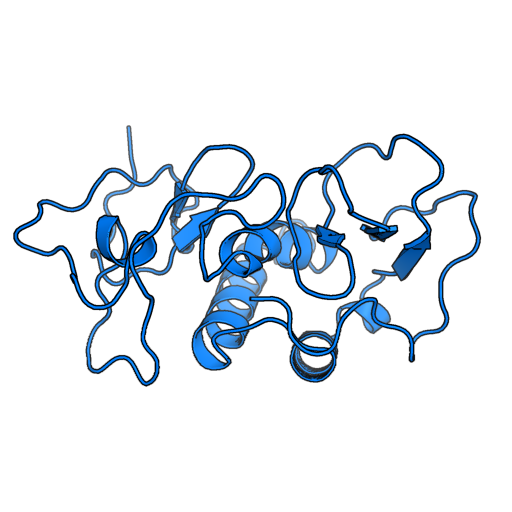 N . SER A 1 89 ? -11.769 -13.753 5.724 1.00 48.50 89 SER A N 1
ATOM 648 C CA . SER A 1 89 ? -13.216 -13.544 5.676 1.00 49.07 89 SER A CA 1
ATOM 649 C C . SER A 1 89 ? -13.698 -13.178 4.276 1.00 50.86 89 SER A C 1
ATOM 650 O O . SER A 1 89 ? -12.898 -12.976 3.365 1.00 49.98 89 SER A O 1
ATOM 653 N N . GLY A 1 90 ? -15.016 -13.095 4.117 1.00 53.56 90 GLY A N 1
ATOM 654 C CA . GLY A 1 90 ? -15.599 -12.731 2.837 1.00 55.47 90 GLY A CA 1
ATOM 655 C C . GLY A 1 90 ? -16.199 -11.339 2.916 1.00 58.53 90 GLY A C 1
ATOM 656 O O . GLY A 1 90 ? -15.898 -10.588 3.845 1.00 58.03 90 GLY A O 1
ATOM 657 N N . ASN A 1 91 ? -17.050 -10.989 1.954 1.00 61.62 91 ASN A N 1
ATOM 658 C CA . ASN A 1 91 ? -17.684 -9.671 1.933 1.00 64.44 91 ASN A CA 1
ATOM 659 C C . ASN A 1 91 ? -18.682 -9.480 3.069 1.00 65.37 91 ASN A C 1
ATOM 660 O O . ASN A 1 91 ? -18.591 -8.510 3.826 1.00 66.54 91 ASN A O 1
ATOM 665 N N . LEU A 1 92 ? -19.635 -10.398 3.185 1.00 66.22 92 LEU A N 1
ATOM 666 C CA . LEU A 1 92 ? -20.640 -10.321 4.244 1.00 67.47 92 LEU A CA 1
ATOM 667 C C . LEU A 1 92 ? -20.165 -11.243 5.356 1.00 66.22 92 LEU A C 1
ATOM 668 O O . LEU A 1 92 ? -20.729 -12.317 5.554 1.00 67.69 92 LEU A O 1
ATOM 673 N N . ASN A 1 93 ? -19.132 -10.818 6.080 1.00 63.66 93 ASN A N 1
ATOM 674 C CA . ASN A 1 93 ? -18.547 -11.636 7.139 1.00 59.71 93 ASN A CA 1
ATOM 675 C C . ASN A 1 93 ? -17.370 -10.905 7.795 1.00 57.12 93 ASN A C 1
ATOM 676 O O . ASN A 1 93 ? -16.988 -11.209 8.928 1.00 55.61 93 ASN A O 1
ATOM 681 N N . PHE A 1 94 ? -16.813 -9.930 7.078 1.00 54.18 94 PHE A N 1
ATOM 682 C CA . PHE A 1 94 ? -15.657 -9.164 7.546 1.00 51.52 94 PHE A CA 1
ATOM 683 C C . PHE A 1 94 ? -15.689 -8.516 8.934 1.00 50.38 94 PHE A C 1
ATOM 684 O O . PHE A 1 94 ? -14.741 -8.676 9.699 1.00 48.56 94 PHE A O 1
ATOM 692 N N . GLN A 1 95 ? -16.739 -7.7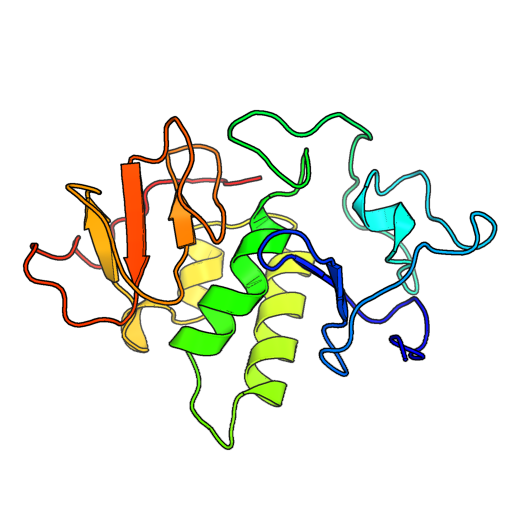64 9.254 1.00 50.24 95 GLN A N 1
ATOM 693 C CA . GLN A 1 95 ? -16.802 -7.106 10.561 1.00 53.10 95 GLN A CA 1
ATOM 694 C C . GLN A 1 95 ? -16.644 -8.094 11.704 1.00 52.56 95 GLN A C 1
ATOM 695 O O . GLN A 1 95 ? -15.822 -7.907 12.596 1.00 51.10 95 GLN A O 1
ATOM 701 N N . GLN A 1 96 ? -17.443 -9.150 11.670 1.00 53.34 96 GLN A N 1
ATOM 702 C CA . GLN A 1 96 ? -17.389 -10.162 12.706 1.00 54.41 96 GLN A CA 1
ATOM 703 C C . GLN A 1 96 ? -15.960 -10.674 12.820 1.00 52.25 96 GLN A C 1
ATOM 704 O O . GLN A 1 96 ? -15.403 -10.759 13.907 1.00 53.12 96 GLN A O 1
ATOM 710 N N . ARG A 1 97 ? -15.374 -11.001 11.677 1.00 50.83 97 ARG A N 1
ATOM 711 C CA . ARG A 1 97 ? -14.006 -11.503 11.613 1.00 47.62 97 ARG A CA 1
ATOM 712 C C . ARG A 1 97 ? -12.985 -10.529 12.207 1.00 45.69 97 ARG A C 1
ATOM 713 O O . ARG A 1 97 ? -12.129 -10.931 12.989 1.00 44.22 97 ARG A O 1
ATOM 721 N N . MET A 1 98 ? -13.072 -9.254 11.825 1.00 44.08 98 MET A N 1
ATOM 722 C CA . MET A 1 98 ? -12.160 -8.226 12.322 1.00 42.43 98 MET A CA 1
ATOM 723 C C . MET A 1 98 ? -12.197 -8.173 13.840 1.00 43.26 98 MET A C 1
ATOM 724 O O . MET A 1 98 ? -11.156 -8.136 14.503 1.00 43.33 98 MET A O 1
ATOM 729 N N . VAL A 1 99 ? -13.409 -8.187 14.382 1.00 41.79 99 VAL A N 1
ATOM 730 C CA . VAL A 1 99 ? -13.621 -8.136 15.823 1.00 41.10 99 VAL A CA 1
ATOM 731 C C . VAL A 1 99 ? -13.057 -9.350 16.589 1.00 41.77 99 VAL A C 1
ATOM 732 O O . VAL A 1 99 ? -12.497 -9.188 17.678 1.00 42.56 99 VAL A O 1
ATOM 736 N N . ARG A 1 100 ? -13.193 -10.551 16.026 1.00 41.25 100 ARG A N 1
ATOM 737 C CA . ARG A 1 100 ? -12.690 -11.767 16.670 1.00 43.91 100 ARG A CA 1
ATOM 738 C C . ARG A 1 100 ? -11.166 -11.856 16.576 1.00 45.50 100 ARG A C 1
ATOM 739 O O . ARG A 1 100 ? -10.507 -12.320 17.504 1.00 47.03 100 ARG A O 1
ATOM 747 N N . VAL A 1 101 ? -10.618 -11.420 15.443 1.00 46.57 101 VAL A N 1
ATOM 748 C CA . VAL A 1 101 ? -9.175 -11.433 15.215 1.00 45.73 101 VAL A CA 1
ATOM 749 C C . VAL A 1 101 ? -8.436 -10.465 16.152 1.00 47.22 101 VAL A C 1
ATOM 750 O O . VAL A 1 101 ? -7.385 -10.803 16.700 1.00 47.43 101 VAL A O 1
ATOM 754 N N . ALA A 1 102 ? -8.984 -9.263 16.327 1.00 46.49 102 ALA A N 1
ATOM 755 C CA . ALA A 1 102 ? -8.370 -8.267 17.202 1.00 45.99 102 ALA A CA 1
ATOM 756 C C . ALA A 1 102 ? -8.380 -8.773 18.646 1.00 46.74 102 ALA A C 1
ATOM 757 O O . ALA A 1 102 ? -7.350 -8.785 19.316 1.00 45.30 102 ALA A O 1
ATOM 759 N N . ALA A 1 103 ? -9.552 -9.209 19.105 1.00 46.76 103 ALA A N 1
ATOM 760 C CA . ALA A 1 103 ? -9.720 -9.717 20.467 1.00 46.30 103 ALA A CA 1
ATOM 761 C C . ALA A 1 103 ? -8.732 -10.833 20.785 1.00 45.15 103 ALA A C 1
ATOM 762 O O . ALA A 1 103 ? -8.127 -10.840 21.854 1.00 44.94 103 ALA A O 1
ATOM 764 N N . GLU A 1 104 ? -8.580 -11.781 19.863 1.00 44.33 104 GLU A N 1
ATOM 765 C CA . GLU A 1 104 ? -7.651 -12.887 20.063 1.00 46.33 104 GLU A CA 1
ATOM 766 C C . GLU A 1 104 ? -6.221 -12.382 20.233 1.00 47.03 104 GLU A C 1
ATOM 767 O O . GLU A 1 104 ? -5.562 -12.676 21.224 1.00 46.54 104 GLU A O 1
ATOM 773 N N . ILE A 1 105 ? -5.757 -11.613 19.254 1.00 47.89 105 ILE A N 1
ATOM 774 C CA . ILE A 1 105 ? -4.402 -11.077 19.258 1.00 47.39 105 ILE A CA 1
ATOM 775 C C . ILE A 1 105 ? -4.142 -10.161 20.459 1.00 48.29 105 ILE A C 1
ATOM 776 O O . ILE A 1 105 ? -3.132 -10.319 21.152 1.00 49.04 105 ILE A O 1
ATOM 781 N N . TYR A 1 106 ? -5.050 -9.223 20.716 1.00 46.10 106 TYR A N 1
ATOM 782 C CA . TYR A 1 106 ? -4.904 -8.326 21.861 1.00 45.24 106 TYR A CA 1
ATOM 783 C C . TYR A 1 106 ? -4.749 -9.132 23.149 1.00 47.22 106 TYR A C 1
ATOM 784 O O . TYR A 1 106 ? -3.893 -8.830 23.984 1.00 47.86 106 TYR A O 1
ATOM 793 N N . ARG A 1 107 ? -5.591 -10.150 23.312 1.00 47.02 107 ARG A N 1
ATOM 794 C CA . ARG A 1 107 ? -5.542 -10.992 24.498 1.00 47.59 107 ARG A CA 1
ATOM 795 C C . ARG A 1 107 ? -4.162 -11.637 24.644 1.00 47.62 107 ARG A C 1
ATOM 796 O O . ARG A 1 107 ? -3.529 -11.553 25.697 1.00 47.39 107 ARG A O 1
ATOM 804 N N . ALA A 1 108 ? -3.702 -12.277 23.577 1.00 48.44 108 ALA A N 1
ATOM 805 C CA . ALA A 1 108 ? -2.406 -12.933 23.579 1.00 49.84 108 ALA A CA 1
ATOM 806 C C . ALA A 1 108 ? -1.267 -11.913 23.713 1.00 50.82 108 ALA A C 1
ATOM 807 O O . ALA A 1 108 ? -0.175 -12.258 24.174 1.00 51.44 108 ALA A O 1
ATOM 809 N N . GLY A 1 109 ? -1.529 -10.668 23.307 1.00 49.84 109 GLY A N 1
ATOM 810 C CA . GLY A 1 109 ? -0.524 -9.617 23.384 1.00 49.95 109 GLY A CA 1
ATOM 811 C C . GLY A 1 109 ? 0.711 -9.892 22.541 1.00 50.44 109 GLY A C 1
ATOM 812 O O . GLY A 1 109 ? 1.800 -9.365 22.800 1.00 48.75 109 GLY A O 1
ATOM 813 N N . GLN A 1 110 ? 0.535 -10.727 21.524 1.00 50.13 110 GLN A N 1
ATOM 814 C CA . GLN A 1 110 ? 1.615 -11.102 20.629 1.00 52.21 110 GLN A CA 1
ATOM 815 C C . GLN A 1 110 ? 1.044 -12.012 19.553 1.00 52.20 110 GLN A C 1
ATOM 816 O O . GLN A 1 110 ? -0.088 -12.474 19.669 1.00 53.65 110 GLN A O 1
ATOM 822 N N . LEU A 1 111 ? 1.818 -12.259 18.504 1.00 51.62 111 LEU A N 1
ATOM 823 C CA . LEU A 1 111 ? 1.372 -13.133 17.430 1.00 51.98 111 LEU A CA 1
ATOM 824 C C . LEU A 1 111 ? 2.187 -14.406 17.557 1.00 52.85 111 LEU A C 1
ATOM 825 O O . LEU A 1 111 ? 3.408 -14.360 17.725 1.00 55.18 111 LEU A O 1
ATOM 830 N N . THR A 1 112 ? 1.518 -15.548 17.487 1.00 52.24 112 THR A N 1
ATOM 831 C CA . THR A 1 112 ? 2.217 -16.811 17.644 1.00 51.75 112 THR A CA 1
ATOM 832 C C . THR A 1 112 ? 1.571 -17.927 16.822 1.00 51.27 112 THR A C 1
ATOM 833 O O . THR A 1 112 ? 0.412 -17.811 16.417 1.00 49.93 112 THR A O 1
ATOM 837 N N . PRO A 1 113 ? 2.313 -19.022 16.560 1.00 51.57 113 PRO A N 1
ATOM 838 C CA . PRO A 1 113 ? 1.738 -20.124 15.778 1.00 52.68 113 PRO A CA 1
ATOM 839 C C . PRO A 1 113 ? 0.416 -20.597 16.376 1.00 53.51 113 PRO A C 1
ATOM 840 O O . PRO A 1 113 ? -0.508 -20.986 15.659 1.00 55.04 113 PRO A O 1
ATOM 844 N N . THR A 1 114 ? 0.334 -20.551 17.699 1.00 52.58 114 THR A N 1
ATOM 845 C CA . THR A 1 114 ? -0.863 -20.974 18.398 1.00 53.79 114 THR A CA 1
ATOM 846 C C . THR A 1 114 ? -2.028 -20.017 18.147 1.00 54.72 114 THR A C 1
ATOM 847 O O . THR A 1 114 ? -3.163 -20.457 17.960 1.00 55.34 114 THR A O 1
ATOM 851 N N . VAL A 1 115 ? -1.753 -18.716 18.133 1.00 54.81 115 VAL A N 1
ATOM 852 C CA . VAL A 1 115 ? -2.802 -17.735 17.885 1.00 53.11 115 VAL A CA 1
ATOM 853 C C . VAL A 1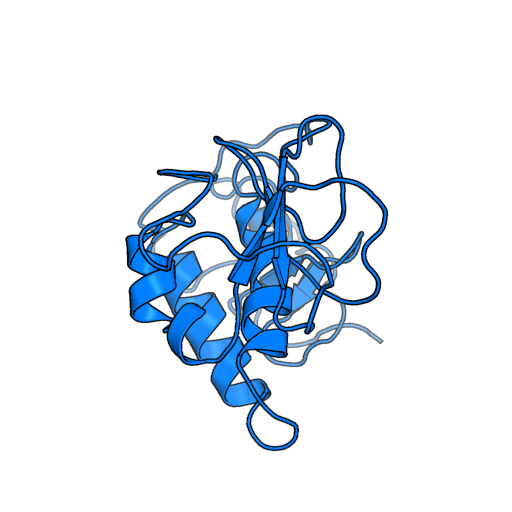 115 ? -3.257 -17.808 16.428 1.00 52.09 115 VAL A C 1
ATOM 854 O O . VAL A 1 115 ? -4.407 -17.501 16.117 1.00 53.01 115 VAL A O 1
ATOM 858 N N . LEU A 1 116 ? -2.361 -18.215 15.536 1.00 50.46 116 LEU A N 1
ATOM 859 C CA . LEU A 1 116 ? -2.724 -18.337 14.129 1.00 50.97 116 LEU A CA 1
ATOM 860 C C . LEU A 1 116 ? -3.577 -19.591 13.934 1.00 52.30 116 LEU A C 1
ATOM 861 O O . LEU A 1 116 ? -4.446 -19.631 13.067 1.00 53.03 116 LEU A O 1
ATOM 866 N N . LYS A 1 117 ? -3.325 -20.614 14.747 1.00 53.89 117 LYS A N 1
ATOM 867 C CA . LYS A 1 117 ? -4.096 -21.851 14.679 1.00 54.26 117 LYS A CA 1
ATOM 868 C C . LYS A 1 117 ? -5.501 -21.584 15.202 1.00 52.58 117 LYS A C 1
ATOM 869 O O . LYS A 1 117 ? -6.477 -22.036 14.616 1.00 52.94 117 LYS A O 1
ATOM 875 N N . THR A 1 118 ? -5.598 -20.846 16.304 1.00 50.75 118 THR A N 1
ATOM 876 C CA . THR A 1 118 ? -6.896 -20.506 16.890 1.00 51.58 118 THR A CA 1
ATOM 877 C C . THR A 1 118 ? -7.728 -19.725 15.861 1.00 51.53 118 THR A C 1
ATOM 878 O O . THR A 1 118 ? -8.953 -19.878 15.778 1.00 49.06 118 THR A O 1
ATOM 882 N N . LEU A 1 119 ? -7.041 -18.900 15.076 1.00 51.36 119 LEU A N 1
ATOM 883 C CA . LEU A 1 119 ? -7.676 -18.086 14.048 1.00 51.43 119 LEU A CA 1
ATOM 884 C C . LEU A 1 119 ? -7.851 -18.846 12.735 1.00 52.93 119 LEU A C 1
ATOM 885 O O . LEU A 1 119 ? -8.354 -18.292 11.756 1.00 51.76 119 LEU A O 1
ATOM 890 N N . GLN A 1 120 ? -7.427 -20.108 12.718 1.00 53.56 120 GLN A N 1
ATOM 891 C CA . GLN A 1 120 ? -7.557 -20.956 11.534 1.00 52.91 120 GLN A CA 1
ATOM 892 C C . GLN A 1 120 ? -7.127 -20.250 10.267 1.00 51.44 120 GLN A C 1
ATOM 893 O O . GLN A 1 120 ? -7.806 -20.322 9.240 1.00 52.28 120 GLN A O 1
ATOM 899 N N . VAL A 1 121 ? -5.996 -19.565 10.346 1.00 49.14 121 VAL A N 1
ATOM 900 C CA . VAL A 1 121 ? -5.464 -18.839 9.210 1.00 47.46 121 VAL A CA 1
ATOM 901 C C . VAL A 1 121 ? -5.162 -19.778 8.042 1.00 48.37 121 VAL A C 1
ATOM 902 O O . VAL A 1 121 ? -5.488 -19.477 6.887 1.00 45.43 121 VAL A O 1
ATOM 906 N N . TYR A 1 122 ? -4.561 -20.923 8.345 1.00 48.53 122 TYR A N 1
ATOM 907 C CA . TYR A 1 122 ? -4.220 -21.886 7.309 1.00 49.39 122 TYR A CA 1
ATOM 908 C C . TYR A 1 122 ? -5.446 -22.580 6.685 1.00 51.73 122 TYR A C 1
ATOM 909 O O . TYR A 1 122 ? -5.559 -22.671 5.457 1.00 50.13 122 TYR A O 1
ATOM 918 N N . GLU A 1 123 ? -6.364 -23.068 7.518 1.00 53.85 123 GLU A N 1
ATOM 919 C CA . GLU A 1 123 ? -7.526 -23.763 6.983 1.00 56.58 123 GLU A CA 1
ATOM 920 C C . GLU A 1 123 ? -8.366 -22.824 6.121 1.00 56.13 123 GLU A C 1
ATOM 921 O O . GLU A 1 123 ? -9.076 -23.273 5.221 1.00 55.68 123 GLU A O 1
ATOM 927 N N . ARG A 1 124 ? -8.274 -21.524 6.384 1.00 54.52 124 ARG A N 1
ATOM 928 C CA . ARG A 1 124 ? -9.049 -20.553 5.624 1.00 52.96 124 ARG A CA 1
ATOM 929 C C . ARG A 1 124 ? -8.396 -20.087 4.325 1.00 51.78 124 ARG A C 1
ATOM 930 O O . ARG A 1 124 ? -8.956 -19.245 3.614 1.00 51.45 124 ARG A O 1
ATOM 938 N N . GLY A 1 125 ? -7.220 -20.628 4.014 1.00 48.60 125 GLY A N 1
ATOM 939 C CA . GLY A 1 125 ? -6.572 -20.264 2.767 1.00 48.93 125 GLY A CA 1
ATOM 940 C C . GLY A 1 125 ? -5.254 -19.508 2.775 1.00 49.46 125 GLY A C 1
ATOM 941 O O . GLY A 1 125 ? -4.696 -19.249 1.707 1.00 50.08 125 GLY A O 1
ATOM 942 N N . CYS A 1 126 ? -4.746 -19.144 3.946 1.00 47.78 126 CYS A N 1
ATOM 943 C CA . CYS A 1 126 ? -3.481 -18.419 3.991 1.00 47.64 126 CYS A CA 1
ATOM 944 C C . CYS A 1 126 ? -2.298 -19.382 3.996 1.00 47.25 126 CYS A C 1
ATOM 945 O O . CYS A 1 126 ? -2.351 -20.447 4.606 1.00 46.85 126 CYS A O 1
ATOM 948 N N . ARG A 1 127 ? -1.231 -18.991 3.310 1.00 46.77 127 ARG A N 1
ATOM 949 C CA . ARG A 1 127 ? -0.027 -19.800 3.220 1.00 45.54 127 ARG A CA 1
ATOM 950 C C . ARG A 1 127 ? 1.162 -18.871 3.341 1.00 45.32 127 ARG A C 1
ATOM 951 O O . ARG A 1 127 ? 1.080 -17.718 2.924 1.00 47.62 127 ARG A O 1
ATOM 959 N N . TRP A 1 128 ? 2.254 -19.356 3.929 1.00 43.94 128 TRP A N 1
ATOM 960 C CA . TRP A 1 128 ? 3.470 -18.555 4.049 1.00 42.19 128 TRP A CA 1
ATOM 961 C C . TRP A 1 128 ? 4.297 -18.808 2.797 1.00 42.96 128 TRP A C 1
ATOM 962 O O . TRP A 1 128 ? 4.209 -19.875 2.197 1.00 42.71 128 TRP A O 1
ATOM 973 N N . TYR A 1 129 ? 5.091 -17.826 2.394 1.00 43.61 129 TYR A N 1
ATOM 974 C CA . TYR A 1 129 ? 5.925 -17.976 1.213 1.00 46.27 129 TYR A CA 1
ATOM 975 C C . TYR A 1 129 ? 7.244 -17.276 1.455 1.00 49.10 129 TYR A C 1
ATOM 976 O O . TYR A 1 129 ? 7.287 -16.221 2.100 1.00 51.95 129 TYR A O 1
ATOM 985 N N . PRO A 1 130 ? 8.347 -17.866 0.970 1.00 48.71 130 PRO A N 1
ATOM 986 C CA . PRO A 1 130 ? 9.666 -17.249 1.145 1.00 48.28 130 PRO A CA 1
ATOM 987 C C . PRO A 1 130 ? 9.662 -16.056 0.204 1.00 47.58 130 PRO A C 1
ATOM 988 O O . PRO A 1 130 ? 9.393 -16.215 -0.981 1.00 48.34 130 PRO A O 1
ATOM 992 N N . ILE A 1 131 ? 9.932 -14.864 0.718 1.00 46.69 131 ILE A N 1
ATOM 993 C CA . ILE A 1 131 ? 9.924 -13.689 -0.142 1.00 46.88 131 ILE A CA 1
ATOM 994 C C . ILE A 1 131 ? 11.007 -13.820 -1.210 1.00 48.30 131 ILE A C 1
ATOM 995 O O . ILE A 1 131 ? 12.173 -14.041 -0.896 1.00 50.22 131 ILE A O 1
ATOM 1000 N N . VAL A 1 132 ? 10.605 -13.697 -2.471 1.00 48.76 132 VAL A N 1
ATOM 1001 C CA . VAL A 1 132 ? 11.524 -13.797 -3.601 1.00 48.45 132 VAL A CA 1
ATOM 1002 C C . VAL A 1 132 ? 11.244 -12.688 -4.599 1.00 49.23 132 VAL A C 1
ATOM 1003 O O . VAL A 1 132 ? 11.824 -12.658 -5.683 1.00 52.50 132 VAL A O 1
ATOM 1007 N N . GLY A 1 133 ? 10.347 -11.783 -4.223 1.00 48.42 133 GLY A N 1
ATOM 1008 C CA . GLY A 1 133 ? 9.978 -10.683 -5.092 1.00 47.02 133 GLY A CA 1
ATOM 1009 C C . GLY A 1 133 ? 8.730 -9.976 -4.594 1.00 47.39 133 GLY A C 1
ATOM 1010 O O . GLY A 1 133 ? 8.204 -10.313 -3.537 1.00 48.05 133 GLY A O 1
ATOM 1011 N N . PRO A 1 134 ? 8.220 -8.997 -5.346 1.00 46.69 134 PRO A N 1
ATOM 1012 C CA . PRO A 1 134 ? 7.024 -8.247 -4.959 1.00 45.81 134 PRO A CA 1
ATOM 1013 C C . PRO A 1 134 ? 5.738 -9.073 -4.949 1.00 43.79 134 PRO A C 1
ATOM 1014 O O . PRO A 1 134 ? 5.531 -9.931 -5.796 1.00 42.54 134 PRO A O 1
ATOM 1018 N N . VAL A 1 135 ? 4.878 -8.807 -3.973 1.00 43.78 135 VAL A N 1
ATOM 1019 C CA . VAL A 1 135 ? 3.592 -9.490 -3.879 1.00 43.56 135 VAL A CA 1
ATOM 1020 C C . VAL A 1 135 ? 2.505 -8.428 -3.821 1.00 43.43 135 VAL A C 1
ATOM 1021 O O . VAL A 1 135 ? 2.550 -7.523 -2.989 1.00 43.50 135 VAL A O 1
ATOM 1025 N N . PRO A 1 136 ? 1.512 -8.523 -4.711 1.00 43.19 136 PRO A N 1
ATOM 1026 C CA . PRO A 1 136 ? 0.431 -7.533 -4.716 1.00 42.29 136 PRO A CA 1
ATOM 1027 C C . PRO A 1 136 ? -0.605 -7.783 -3.623 1.00 42.27 136 PRO A C 1
ATOM 1028 O O . PRO A 1 136 ? -0.717 -8.892 -3.098 1.00 41.71 136 PRO A O 1
ATOM 1032 N N . GLY A 1 137 ? -1.347 -6.738 -3.277 1.00 41.00 137 GLY A N 1
ATOM 1033 C CA . GLY A 1 137 ? -2.389 -6.872 -2.282 1.00 39.50 137 GLY A CA 1
ATOM 1034 C C . GLY A 1 137 ? -1.970 -6.929 -0.831 1.00 38.78 137 GLY A C 1
ATOM 1035 O O . GLY A 1 137 ? -0.839 -6.624 -0.478 1.00 38.88 137 GLY A O 1
ATOM 1036 N N . VAL A 1 138 ? -2.914 -7.344 0.005 1.00 38.49 138 VAL A N 1
ATOM 1037 C CA . VAL A 1 138 ? -2.721 -7.436 1.440 1.00 39.33 138 VAL A CA 1
ATOM 1038 C C . VAL A 1 138 ? -1.931 -8.664 1.882 1.00 41.18 138 VAL A C 1
ATOM 1039 O O . VAL A 1 138 ? -1.990 -9.725 1.255 1.00 41.87 138 VAL A O 1
ATOM 1043 N N . GLY A 1 139 ? -1.188 -8.516 2.972 1.00 40.18 139 GLY A N 1
ATOM 1044 C CA . GLY A 1 139 ? -0.416 -9.632 3.470 1.00 39.90 139 GLY A CA 1
ATOM 1045 C C . GLY A 1 139 ? 0.309 -9.310 4.755 1.00 39.54 139 GLY A C 1
ATOM 1046 O O . GLY A 1 139 ? 0.320 -8.175 5.228 1.00 38.44 139 GLY A O 1
ATOM 1047 N N . VAL A 1 140 ? 0.900 -10.335 5.341 1.00 38.84 140 VAL A N 1
ATOM 1048 C CA . VAL A 1 140 ? 1.655 -10.154 6.559 1.00 40.71 140 VAL A CA 1
ATOM 1049 C C . VAL A 1 140 ? 3.079 -10.548 6.221 1.00 40.40 140 VAL A C 1
ATOM 1050 O O . VAL A 1 140 ? 3.343 -11.680 5.845 1.00 37.90 140 VAL A O 1
ATOM 1054 N N . TYR A 1 141 ? 3.987 -9.585 6.313 1.00 42.79 141 TYR A N 1
ATOM 1055 C CA . TYR A 1 141 ? 5.391 -9.832 6.036 1.00 43.12 141 TYR A CA 1
ATOM 1056 C C . TYR A 1 141 ? 6.019 -10.126 7.369 1.00 43.18 141 TYR A C 1
ATOM 1057 O O . TYR A 1 141 ? 5.611 -9.558 8.375 1.00 43.81 141 TYR A O 1
ATOM 1066 N N . ALA A 1 142 ? 7.004 -11.016 7.394 1.00 43.87 142 ALA A N 1
ATOM 1067 C CA . ALA A 1 142 ? 7.607 -11.366 8.667 1.00 42.52 142 ALA A CA 1
ATOM 1068 C C . ALA A 1 142 ? 8.967 -12.022 8.588 1.00 42.55 142 ALA A C 1
ATOM 1069 O O . ALA A 1 142 ? 9.455 -12.367 7.515 1.00 42.06 142 ALA A O 1
ATOM 1071 N N . ASN A 1 143 ? 9.574 -12.164 9.760 1.00 43.55 143 ASN A N 1
ATOM 1072 C CA . ASN A 1 143 ? 10.846 -12.848 9.931 1.00 45.25 143 ASN A CA 1
ATOM 1073 C C . ASN A 1 143 ? 10.678 -13.575 11.259 1.00 45.95 143 ASN A C 1
ATOM 1074 O O . ASN A 1 143 ? 9.545 -13.826 11.668 1.00 44.77 143 ASN A O 1
ATOM 1079 N N . SER A 1 144 ? 11.767 -13.904 11.939 1.00 48.31 144 SER A N 1
ATOM 1080 C CA . SER A 1 144 ? 11.664 -14.641 13.195 1.00 49.44 144 SER A CA 1
ATOM 1081 C C . SER A 1 144 ? 11.275 -13.840 14.444 1.00 49.61 144 SER A C 1
ATOM 1082 O O . SER A 1 144 ? 11.025 -14.421 15.502 1.00 50.19 144 SER A O 1
ATOM 1085 N N . LEU A 1 145 ? 11.197 -12.519 14.328 1.00 49.41 145 LEU A N 1
ATOM 1086 C CA . LEU A 1 145 ? 10.847 -11.686 15.477 1.00 47.68 145 LEU A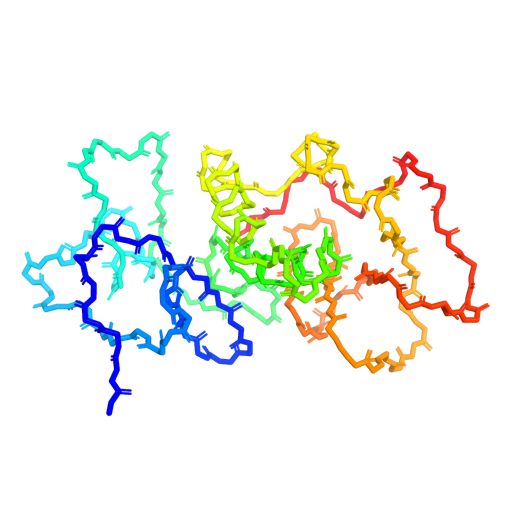 CA 1
ATOM 1087 C C . LEU A 1 145 ? 9.744 -10.674 15.238 1.00 46.18 145 LEU A C 1
ATOM 1088 O O . LEU A 1 145 ? 9.063 -10.271 16.180 1.00 47.03 145 LEU A O 1
ATOM 1093 N N . HIS A 1 146 ? 9.553 -10.255 13.992 1.00 43.97 146 HIS A N 1
ATOM 1094 C CA . HIS A 1 146 ? 8.544 -9.241 13.721 1.00 41.95 146 HIS A CA 1
ATOM 1095 C C . HIS A 1 146 ? 7.629 -9.513 12.541 1.00 41.28 146 HIS A C 1
ATOM 1096 O O . HIS A 1 146 ? 7.880 -10.401 11.732 1.00 42.86 146 HIS A O 1
ATOM 1103 N N . VAL A 1 147 ? 6.556 -8.736 12.460 1.00 39.85 147 VAL A N 1
ATOM 1104 C CA . VAL A 1 147 ? 5.602 -8.846 11.366 1.00 37.68 147 VAL A CA 1
ATOM 1105 C C . VAL A 1 147 ? 5.157 -7.444 10.976 1.00 38.27 147 VAL A C 1
ATOM 1106 O O . VAL A 1 147 ? 5.317 -6.495 11.745 1.00 37.07 147 VAL A O 1
ATOM 1110 N N . SER A 1 148 ? 4.596 -7.323 9.778 1.00 38.70 148 SER A N 1
ATOM 1111 C CA . SER A 1 148 ? 4.108 -6.047 9.272 1.00 38.17 148 SER A CA 1
ATOM 1112 C C . SER A 1 148 ? 3.135 -6.324 8.138 1.00 39.56 148 SER A C 1
ATOM 1113 O O . SER A 1 148 ? 3.097 -7.436 7.596 1.00 38.17 148 SER A O 1
ATOM 1116 N N . ASP A 1 149 ? 2.347 -5.315 7.779 1.00 39.98 149 ASP A N 1
ATOM 1117 C CA . ASP A 1 149 ? 1.387 -5.471 6.695 1.00 42.23 149 ASP A CA 1
ATOM 1118 C C . ASP A 1 149 ? 2.031 -5.049 5.372 1.00 42.01 149 ASP A C 1
ATOM 1119 O O . ASP A 1 149 ? 1.425 -5.121 4.306 1.00 42.51 149 ASP A O 1
ATOM 1124 N N . LYS A 1 150 ? 3.283 -4.624 5.458 1.00 43.31 150 LYS A N 1
ATOM 1125 C CA . LYS A 1 150 ? 4.042 -4.203 4.287 1.00 44.74 150 LYS A CA 1
ATOM 1126 C C . LYS A 1 150 ? 5.462 -4.757 4.390 1.00 43.52 150 LYS A C 1
ATOM 1127 O O . LYS A 1 150 ? 5.935 -5.069 5.480 1.00 42.15 150 LYS A O 1
ATOM 1133 N N . PRO A 1 151 ? 6.151 -4.905 3.249 1.00 42.86 151 PRO A N 1
ATOM 1134 C CA . PRO A 1 151 ? 7.520 -5.426 3.234 1.00 42.48 151 PRO A CA 1
ATOM 1135 C C . PRO A 1 151 ? 8.445 -4.534 4.048 1.00 42.30 151 PRO A C 1
ATOM 1136 O O . PRO A 1 151 ? 8.184 -3.341 4.202 1.00 43.31 151 PRO A O 1
ATOM 1140 N N . PHE A 1 152 ? 9.515 -5.115 4.575 1.00 41.59 152 PHE A N 1
ATOM 1141 C CA . PHE A 1 152 ? 10.484 -4.351 5.349 1.00 43.78 152 PHE A CA 1
ATOM 1142 C C . PHE A 1 152 ? 11.863 -4.995 5.311 1.00 46.43 152 PHE A C 1
ATOM 1143 O O . PHE A 1 152 ? 11.996 -6.189 5.049 1.00 46.75 152 PHE A O 1
ATOM 1151 N N . PRO A 1 153 ? 12.913 -4.201 5.545 1.00 48.26 153 PRO A N 1
ATOM 1152 C CA . PRO A 1 153 ? 14.279 -4.726 5.538 1.00 48.96 153 PRO A CA 1
ATOM 1153 C C . PRO A 1 153 ? 14.395 -5.840 6.577 1.00 49.96 153 PRO A C 1
ATOM 1154 O O . PRO A 1 153 ? 14.245 -5.593 7.774 1.00 51.08 153 PRO A O 1
ATOM 1158 N N . GLY A 1 154 ? 14.653 -7.060 6.120 1.00 49.47 154 GLY A N 1
ATOM 1159 C CA . GLY A 1 154 ? 14.767 -8.172 7.042 1.00 49.43 154 GLY A CA 1
ATOM 1160 C C . GLY A 1 154 ? 13.702 -9.237 6.842 1.00 50.53 154 GLY A C 1
ATOM 1161 O O . GLY A 1 154 ? 13.981 -10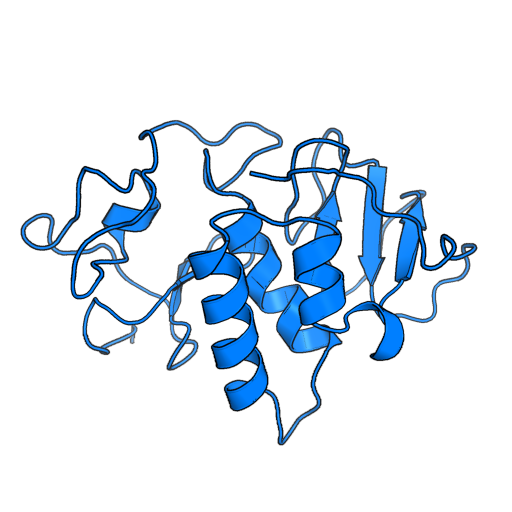.420 7.014 1.00 52.61 154 GLY A O 1
ATOM 1162 N N . ALA A 1 155 ? 12.485 -8.834 6.482 1.00 50.30 155 ALA A N 1
ATOM 1163 C CA . ALA A 1 155 ? 11.401 -9.796 6.271 1.00 49.11 155 ALA A CA 1
ATOM 1164 C C . ALA A 1 155 ? 11.858 -10.943 5.364 1.00 48.81 155 ALA A C 1
ATOM 1165 O O . ALA A 1 155 ? 12.547 -10.723 4.371 1.00 48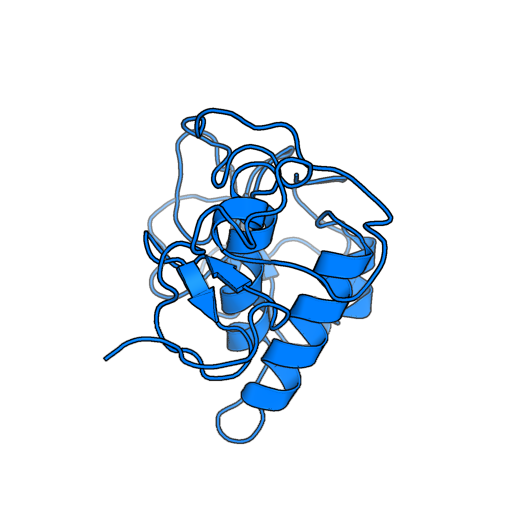.55 155 ALA A O 1
ATOM 1167 N N . THR A 1 156 ? 11.467 -12.165 5.709 1.00 48.24 156 THR A N 1
ATOM 1168 C CA . THR A 1 156 ? 11.856 -13.335 4.934 1.00 48.16 156 THR A CA 1
ATOM 1169 C C . THR A 1 156 ? 10.651 -14.107 4.415 1.00 47.74 156 THR A C 1
ATOM 1170 O O . THR A 1 156 ? 10.775 -14.912 3.496 1.00 48.82 156 THR A O 1
ATOM 1174 N N . HIS A 1 157 ? 9.486 -13.865 5.003 1.00 46.96 157 HIS A N 1
ATOM 1175 C CA . HIS A 1 157 ? 8.281 -14.566 4.582 1.00 47.35 157 HIS A CA 1
ATOM 1176 C C . HIS A 1 157 ? 7.054 -13.679 4.472 1.00 47.13 157 HIS A C 1
ATOM 1177 O O . HIS A 1 157 ? 6.951 -12.648 5.134 1.00 47.27 157 HIS A O 1
ATOM 1184 N N . VAL A 1 158 ? 6.125 -14.089 3.617 1.00 46.37 158 VAL A N 1
ATOM 1185 C CA . VAL A 1 158 ? 4.889 -13.349 3.433 1.00 43.76 158 VAL A CA 1
ATOM 1186 C C . VAL A 1 158 ? 3.716 -14.315 3.498 1.00 43.87 158 VAL A C 1
ATOM 1187 O O . VAL A 1 158 ? 3.712 -15.353 2.843 1.00 43.85 158 VAL A O 1
ATOM 1191 N N . LEU A 1 159 ? 2.732 -13.966 4.318 1.00 43.48 159 LEU A N 1
ATOM 1192 C CA . LEU A 1 159 ? 1.532 -14.771 4.503 1.00 43.31 159 LEU A CA 1
ATOM 1193 C C . LEU A 1 159 ? 0.445 -14.207 3.594 1.00 44.09 159 LEU A C 1
ATOM 1194 O O . LEU A 1 159 ? 0.036 -13.048 3.742 1.00 44.61 159 LEU A O 1
ATOM 1199 N N . THR A 1 160 ? -0.020 -15.012 2.645 1.00 42.45 160 THR A N 1
ATOM 1200 C CA . THR A 1 160 ? -1.057 -14.537 1.745 1.00 42.01 160 THR A CA 1
ATOM 1201 C C . THR A 1 160 ? -2.016 -15.634 1.318 1.00 42.14 160 THR A C 1
ATOM 1202 O O . THR A 1 160 ? -1.686 -16.816 1.343 1.00 41.95 160 THR A O 1
ATOM 1206 N N . ASN A 1 161 ? -3.214 -15.227 0.928 1.00 43.08 161 ASN A N 1
ATOM 1207 C CA . ASN A 1 161 ? -4.224 -16.171 0.478 1.00 43.90 161 ASN A CA 1
ATOM 1208 C C . ASN A 1 161 ? -4.254 -16.157 -1.039 1.00 42.39 161 ASN A C 1
ATOM 1209 O O . ASN A 1 161 ? -5.095 -16.790 -1.660 1.00 45.00 161 ASN A O 1
ATOM 1214 N N . LEU A 1 162 ? -3.316 -15.427 -1.620 1.00 40.95 162 LEU A N 1
ATOM 1215 C CA . LEU A 1 162 ? -3.192 -15.299 -3.063 1.00 43.90 162 LEU A CA 1
ATOM 1216 C C . LEU A 1 162 ? -2.544 -16.569 -3.641 1.00 44.61 162 LEU A C 1
ATOM 1217 O O . LEU A 1 162 ? -1.581 -17.095 -3.077 1.00 46.86 162 LEU A O 1
ATOM 1222 N N . PRO A 1 163 ? -3.076 -17.093 -4.758 1.00 45.47 163 PRO A N 1
ATOM 1223 C CA . PRO A 1 163 ? -2.502 -18.305 -5.366 1.00 45.91 163 PRO A CA 1
ATOM 1224 C C . PRO A 1 163 ? -1.147 -18.045 -6.039 1.00 47.41 163 PRO A C 1
ATOM 1225 O O . PRO A 1 163 ? -1.033 -18.084 -7.265 1.00 47.71 163 PRO A O 1
ATOM 1229 N N . LEU A 1 164 ? -0.125 -17.797 -5.222 1.00 48.65 164 LEU A N 1
ATOM 1230 C CA . LEU A 1 164 ? 1.217 -17.495 -5.712 1.00 52.92 164 LEU A CA 1
ATOM 1231 C C . LEU A 1 164 ? 1.927 -18.611 -6.484 1.00 55.11 164 LEU A C 1
ATOM 1232 O O . LEU A 1 164 ? 1.567 -19.782 -6.369 1.00 56.05 164 LEU A O 1
ATOM 1237 N N . PRO A 1 165 ? 2.956 -18.252 -7.280 1.00 57.56 165 PRO A N 1
ATOM 1238 C CA . PRO A 1 165 ? 3.743 -19.189 -8.090 1.00 59.19 165 PRO A CA 1
ATOM 1239 C C . PRO A 1 165 ? 4.760 -19.980 -7.266 1.00 60.60 165 PRO A C 1
ATOM 1240 O O . PRO A 1 165 ? 5.060 -21.129 -7.580 1.00 60.54 165 PRO A O 1
ATOM 1244 N N . GLN A 1 166 ? 5.297 -19.359 -6.221 1.00 62.44 166 GLN A N 1
ATOM 1245 C CA . GLN A 1 166 ? 6.260 -20.033 -5.359 1.00 64.47 166 GLN A CA 1
ATOM 1246 C C . GLN A 1 166 ? 5.588 -21.257 -4.759 1.00 64.94 166 GLN A C 1
ATOM 1247 O O . GLN A 1 166 ? 4.434 -21.558 -5.068 1.00 65.58 166 GLN A O 1
ATOM 1253 N N . ARG A 1 167 ? 6.309 -21.955 -3.889 1.00 65.69 167 ARG A N 1
ATOM 1254 C CA . ARG A 1 167 ? 5.772 -23.145 -3.251 1.00 66.17 167 ARG A CA 1
ATOM 1255 C C . ARG A 1 167 ? 5.464 -22.827 -1.797 1.00 64.38 167 ARG A C 1
ATOM 1256 O O . ARG A 1 167 ? 6.343 -22.415 -1.041 1.00 63.82 167 ARG A O 1
ATOM 1264 N N . PRO A 1 168 ? 4.204 -23.018 -1.386 1.00 63.07 168 PRO A N 1
ATOM 1265 C CA . PRO A 1 168 ? 3.808 -22.738 -0.005 1.00 63.57 168 PRO A CA 1
ATOM 1266 C C . PRO A 1 168 ? 4.570 -23.562 1.022 1.00 64.05 168 PRO A C 1
ATOM 1267 O O . PRO A 1 168 ? 5.069 -24.644 0.715 1.00 65.66 168 PRO A O 1
ATOM 1271 N N . LYS A 1 169 ? 4.665 -23.025 2.236 1.00 63.66 169 LYS A N 1
ATOM 1272 C CA . LYS A 1 169 ? 5.329 -23.687 3.353 1.00 62.71 169 LYS A CA 1
ATOM 1273 C C . LYS A 1 169 ? 4.303 -24.638 3.974 1.00 62.45 169 LYS A C 1
ATOM 1274 O O . LYS A 1 169 ? 3.131 -24.292 4.084 1.00 63.63 169 LYS A O 1
ATOM 1280 N N . PRO A 1 170 ? 4.723 -25.848 4.385 1.00 62.19 170 PRO A N 1
ATOM 1281 C CA . PRO A 1 170 ? 3.765 -26.784 4.986 1.00 61.18 170 PRO A CA 1
ATOM 1282 C C . PRO A 1 170 ? 2.966 -26.077 6.074 1.00 62.01 170 PRO A C 1
ATOM 1283 O O . PRO A 1 170 ? 3.380 -25.027 6.557 1.00 62.48 170 PRO A O 1
ATOM 1287 N N . GLU A 1 171 ? 1.828 -26.631 6.470 1.00 62.38 171 GLU A N 1
ATOM 1288 C CA . GLU A 1 171 ? 1.038 -25.964 7.491 1.00 64.14 171 GLU A CA 1
ATOM 1289 C C . GLU A 1 171 ? 1.644 -25.927 8.888 1.00 64.03 171 GLU A C 1
ATOM 1290 O O . GLU A 1 171 ? 1.134 -25.235 9.764 1.00 63.56 171 GLU A O 1
ATOM 1296 N N . ASP A 1 172 ? 2.725 -26.661 9.108 1.00 64.40 172 ASP A N 1
ATOM 1297 C CA . ASP A 1 172 ? 3.353 -26.640 10.424 1.00 65.60 172 ASP A CA 1
ATOM 1298 C C . ASP A 1 172 ? 4.350 -25.481 10.522 1.00 62.87 172 ASP A C 1
ATOM 1299 O O . ASP A 1 172 ? 4.810 -25.140 11.612 1.00 62.04 172 ASP A O 1
ATOM 1304 N N . PHE A 1 173 ? 4.656 -24.865 9.382 1.00 58.84 173 PHE A N 1
ATOM 1305 C CA . PHE A 1 173 ? 5.607 -23.765 9.341 1.00 57.58 173 PHE A CA 1
ATOM 1306 C C . PHE A 1 173 ? 5.060 -22.395 9.721 1.00 57.53 173 PHE A C 1
ATOM 1307 O O . PHE A 1 173 ? 3.933 -22.029 9.369 1.00 58.56 173 PHE A O 1
ATOM 1315 N N . CYS A 1 174 ? 5.900 -21.642 10.426 1.00 56.25 174 CYS A N 1
ATOM 1316 C CA . CYS A 1 174 ? 5.602 -20.284 10.862 1.00 55.64 174 CYS A CA 1
ATOM 1317 C C . CYS A 1 174 ? 6.957 -19.604 11.038 1.00 55.61 174 CYS A C 1
ATOM 1318 O O . CYS A 1 174 ? 7.787 -20.070 11.809 1.00 57.70 174 CYS A O 1
ATOM 1321 N N . PRO A 1 175 ? 7.198 -18.496 10.325 1.00 55.89 175 PRO A N 1
ATOM 1322 C CA . PRO A 1 175 ? 8.468 -17.765 10.410 1.00 54.44 175 PRO A CA 1
ATOM 1323 C C . PRO A 1 175 ? 8.917 -17.391 11.820 1.00 53.05 175 PRO A C 1
ATOM 1324 O O . PRO A 1 175 ? 10.106 -17.219 12.074 1.00 51.70 175 PRO A O 1
ATOM 1328 N N . PHE A 1 176 ? 7.966 -17.280 12.737 1.00 52.57 176 PHE A N 1
ATOM 1329 C CA . PHE A 1 176 ? 8.282 -16.867 14.099 1.00 53.83 176 PHE A CA 1
ATOM 1330 C C . PHE A 1 176 ? 7.619 -17.705 15.189 1.00 55.01 176 PHE A C 1
ATOM 1331 O O . PHE A 1 176 ? 6.721 -18.510 14.925 1.00 55.55 176 PHE A O 1
ATOM 1339 N N . GLU A 1 177 ? 8.079 -17.488 16.418 1.00 54.15 177 GLU A N 1
ATOM 1340 C CA . GLU A 1 177 ? 7.555 -18.166 17.594 1.00 53.99 177 GLU A CA 1
ATOM 1341 C C . GLU A 1 177 ? 6.821 -17.109 18.400 1.00 52.42 177 GLU A C 1
ATOM 1342 O O . GLU A 1 177 ? 5.810 -17.373 19.040 1.00 52.22 177 GLU A O 1
ATOM 1348 N N . CYS A 1 178 ? 7.352 -15.898 18.353 1.00 50.99 178 CYS A N 1
ATOM 1349 C CA . CYS A 1 178 ? 6.764 -14.787 19.069 1.00 51.50 178 CYS A CA 1
ATOM 1350 C C . CYS A 1 178 ? 7.101 -13.476 18.373 1.00 51.94 178 CYS A C 1
ATOM 1351 O O . CYS A 1 178 ? 8.200 -12.944 18.515 1.00 51.09 178 CYS A O 1
ATOM 1354 N N . ALA A 1 179 ? 6.149 -12.972 17.601 1.00 51.24 179 ALA A N 1
ATOM 1355 C CA . ALA A 1 179 ? 6.336 -11.716 16.909 1.00 49.84 179 ALA A CA 1
ATOM 1356 C C . ALA A 1 179 ? 5.708 -10.654 17.798 1.00 50.24 179 ALA A C 1
ATOM 1357 O O . ALA A 1 179 ? 4.525 -10.723 18.134 1.00 50.05 179 ALA A O 1
ATOM 1359 N N . MET A 1 180 ? 6.518 -9.686 18.201 1.00 50.25 180 MET A N 1
ATOM 1360 C CA . MET A 1 180 ? 6.061 -8.599 19.056 1.00 51.07 180 MET A CA 1
ATOM 1361 C C . MET A 1 180 ? 6.686 -7.339 18.513 1.00 51.09 180 MET A C 1
ATOM 1362 O O . MET A 1 180 ? 6.078 -6.251 18.626 1.00 51.14 180 MET A O 1
#

InterPro domains:
  IPR008741 Arterivirus papain-like cysteine protease alpha (PCPalpha) domain [PF05410] (57-161)
  IPR008741 Arterivirus papain-like cysteine protease alpha (PCPalpha) domain [PS51539] (69-180)
  IPR008743 Arterivirus Nsp2, peptidase C33 [PF05412] (429-535)
  IPR008743 Arterivirus Nsp2, peptidase C33 [PS51538] (428-535)
  IPR008760 Equine arteritis virus peptidase S32 [PF05579] (1687-1984)
  IPR009003 Peptidase S1, PA clan [SSF50494] (1790-1953)
  IPR023183 Serine protease, chymotrypsin-like serine protease, C-terminal [G3DSA:3.30.40.20] (1934-1983)
  IPR023338 Arterivirus NSP4 peptidase domain [PS51493] (1780-1983)
  IPR025773 Arterivirus papain-like cysteine protease beta (PCPbeta) domain [PF05411] (256-382)
  IPR025773 Arterivirus papain-like cysteine protease beta (PCPbeta) domain [PS51540] (263-383)
  IPR031932 Arterivirus nonstructural protein 7 alpha [PF16749] (2171-2299)
  IPR032785 Replicase polyprotein 1ab, peptidase C33-associated domain [PF14756] (537-682)
  IPR032855 Arterivirus polyprotein, nsp2, immunogenic region [PF14757] (912-1045)
  IPR038154 Arterivirus papain-like cysteine protease beta (PCPbeta) domain superfamily [G3DSA:3.90.70.70] (261-383)
  IPR038155 Arterivirus papain-like cysteine protease alpha (PCPalpha) domain superfamily [G3DSA:3.90.70.60] (65-180)
  IPR038451 Arterivirus nsp7 alpha superfamily [G3DSA:3.30.1330.220] (2170-2299)
  IPR054104 Nsp1alpha, N-terminal zinc finger [PF21905] (10-51)
  IPR059999 Non-structural protein 3, intracellular membrane remodeller domain, Arterivirus [cd22528] (1570-1627)

CATH classification: 4.10.80.390 (+1 more: 3.90.70.60)

Sequence (175 aa):
DRCTCTPNARVFVAEGQVYCTRCLSARSLLPLNLQVPELGVLGLFYRPEEPLRWTLPRAFPTVECSPAGACWLSAIFPIARMTSGNLNFQQRMVRVAAEIYRAGQLTPTVLKTLQVYERGCRWYPIVGPVPGVGVYANSLHVSDKPFPGATHVLTNLPLPQRPKPEDFCPFECAM

Secondary structure (DSSP, 8-state):
----S-TTS-EEE-SS-EEETTT--B-PPP-SSS--TTBTTGGGT---SS--SS-B------SS-SSTT-GGGGTHHHHHHHT--GGGHHHHHHHHHHHHHHHTSB-HHHHHHTTTTTTT-EEEE--S---S--EEE-SS-EESS--TT--EEEE-S--SS-PPPTT--S-S-B-

Organism: Porcine reproductive and respiratory syndrome virus (NCBI:txid28344)

Nearest PDB structures (foldseek):
  3ifu-assembly1_A-2  TM=9.679E-01  e=2.380E-39  Porcine reproductive and respiratory syndrome virus

Foldseek 3Di:
DFDDDDLQFDWADEDHFIAGLQPRGTFDFPPVVQQDQQAAPRSRRHRHDDDQQDGADHDDADLFAPVNRQQCSQVLQLLLVLQADDVGRSVSSVVSRVLCSVVSWDALVSCVVSVSVVSQKFKFFDPDDDDDWWWFAAAAAIHRDDGVHTGIIIHSDPDPGDTDPSVDDRYGTHD

B-factor: mean 55.98, std 13.59, range [30.51, 98.79]